Protein AF-A0A3N0XZR7-F1 (afdb_monomer)

Radius of gyration: 31.69 Å; Cα contacts (8 Å, |Δi|>4): 88; chains: 1; bounding box: 82×56×79 Å

Organism: Anabarilius grahami (NCBI:txid495550)

Solvent-accessible surface area (backbone atoms only — not comparable to full-atom values): 14636 Å² total; per-residue (Å²): 92,78,46,77,66,51,100,91,40,83,49,71,69,60,53,35,61,74,16,65,71,75,77,42,81,66,43,76,58,75,94,58,97,69,84,86,78,72,80,79,61,93,82,43,74,84,51,70,84,43,71,66,44,62,41,91,87,80,62,53,74,32,36,54,78,57,41,67,55,44,63,78,64,60,82,79,68,77,79,84,82,77,89,83,86,83,89,82,92,81,84,84,83,83,89,86,82,88,82,89,78,88,80,84,88,81,78,92,74,94,69,93,68,82,72,79,72,58,61,45,60,40,92,88,78,66,49,73,32,44,58,90,49,40,66,62,46,59,76,72,57,82,73,83,76,86,84,76,95,66,87,91,74,89,76,86,86,79,90,72,68,82,90,64,85,72,84,48,74,64,50,50,54,50,51,51,59,73,69,49,74,82,74,89,70,78,83,79,83,80,76,51,74,66,57,53,52,54,51,50,52,59,56,52,64,75,77,111

pLDDT: mean 70.41, std 20.1, range [31.47, 92.62]

Foldseek 3Di:
DEDEADPVGDDPVSVCVVCVNVVRDYHYDDPDPDDDPPDDDQPDPVFPPADWDADPQPRDITHPVVSVVCNVVRPPDDDPDDDDDDDDDDDDDDDDDDDDDDDDDDDDDDDPDPPPQPWDADPQPRDTDRPVCNVVCVVVPPPDPPDDPDDDDDDDDDPPPPPDPCPDPVSVVVVVVVVDDPPDDDPPPDDDPVNVVVVVVVVVVVVD

Mean predicted aligned error: 23.21 Å

Structure (mmCIF, N/CA/C/O backbone):
data_AF-A0A3N0XZR7-F1
#
_entry.id   AF-A0A3N0XZR7-F1
#
loop_
_atom_site.group_PDB
_atom_site.id
_atom_site.type_symbol
_atom_site.label_atom_id
_atom_site.label_alt_id
_atom_site.label_comp_id
_atom_site.label_asym_id
_atom_site.label_entity_id
_atom_site.label_seq_id
_atom_site.pdbx_PDB_ins_code
_atom_site.Cartn_x
_atom_site.Cartn_y
_atom_site.Cartn_z
_atom_site.occupancy
_atom_site.B_iso_or_equiv
_atom_site.auth_seq_id
_atom_site.auth_comp_id
_atom_site.auth_asym_id
_atom_site.auth_atom_id
_atom_site.pdbx_PDB_model_num
ATOM 1 N N . MET A 1 1 ? 10.865 -5.552 -25.224 1.00 83.06 1 MET A N 1
ATOM 2 C CA . MET A 1 1 ? 9.669 -6.392 -25.472 1.00 83.06 1 MET A CA 1
ATOM 3 C C . MET A 1 1 ? 8.629 -6.054 -24.417 1.00 83.06 1 MET A C 1
ATOM 5 O O . MET A 1 1 ? 9.003 -6.012 -23.252 1.00 83.06 1 MET A O 1
ATOM 9 N N . ILE A 1 2 ? 7.390 -5.757 -24.811 1.00 88.19 2 ILE A N 1
ATOM 10 C CA . ILE A 1 2 ? 6.279 -5.512 -23.876 1.00 88.19 2 ILE A CA 1
ATOM 11 C C . ILE A 1 2 ? 5.551 -6.841 -23.659 1.00 88.19 2 ILE A C 1
ATOM 13 O O . ILE A 1 2 ? 5.283 -7.538 -24.636 1.00 88.19 2 ILE A O 1
ATOM 17 N N . VAL A 1 3 ? 5.270 -7.201 -22.407 1.00 90.19 3 VAL A N 1
ATOM 18 C CA . VAL A 1 3 ? 4.588 -8.457 -22.054 1.00 90.19 3 VAL A CA 1
ATOM 19 C C . VAL A 1 3 ? 3.227 -8.114 -21.441 1.00 90.19 3 VAL A C 1
ATOM 21 O O . VAL A 1 3 ? 3.217 -7.524 -20.360 1.00 90.19 3 VAL A O 1
ATOM 24 N N . PRO A 1 4 ? 2.089 -8.429 -22.089 1.00 86.38 4 PRO A N 1
ATOM 25 C CA . PRO A 1 4 ? 0.758 -8.226 -21.513 1.00 86.38 4 PRO A CA 1
ATOM 26 C C . PRO A 1 4 ? 0.437 -9.288 -20.443 1.00 86.38 4 PRO A C 1
ATOM 28 O O . PRO A 1 4 ? 1.059 -10.358 -20.451 1.00 86.38 4 PRO A O 1
ATOM 31 N N . PRO A 1 5 ? -0.497 -9.012 -19.517 1.00 88.19 5 PRO A N 1
ATOM 32 C CA . PRO A 1 5 ? -0.946 -10.008 -18.549 1.00 88.19 5 PRO A CA 1
ATOM 33 C C . PRO A 1 5 ? -1.783 -11.110 -19.214 1.00 88.19 5 PRO A C 1
ATOM 35 O O . PRO A 1 5 ? -2.433 -10.882 -20.235 1.00 88.19 5 PRO A O 1
ATOM 38 N N . GLU A 1 6 ? -1.765 -12.308 -18.628 1.00 87.19 6 GLU A N 1
ATOM 39 C CA . GLU A 1 6 ? -2.681 -13.402 -18.979 1.00 87.19 6 GLU A CA 1
ATOM 40 C C . GLU A 1 6 ? -4.014 -13.240 -18.221 1.00 87.19 6 GLU A C 1
ATOM 42 O O . GLU A 1 6 ? -4.178 -12.294 -17.449 1.00 87.19 6 GLU A O 1
ATOM 47 N N . ALA A 1 7 ? -4.974 -14.152 -18.420 1.00 84.44 7 ALA A N 1
ATOM 48 C CA . ALA A 1 7 ? -6.297 -14.079 -17.782 1.00 84.44 7 ALA A CA 1
ATOM 49 C C . ALA A 1 7 ? -6.233 -13.977 -16.242 1.00 84.44 7 ALA A C 1
ATOM 51 O O . ALA A 1 7 ? -7.032 -13.264 -15.644 1.00 84.44 7 ALA A O 1
ATOM 52 N N . ASP A 1 8 ? -5.237 -14.622 -15.628 1.00 84.56 8 ASP A N 1
ATOM 53 C CA . ASP A 1 8 ? -4.983 -14.594 -14.181 1.00 84.56 8 ASP A CA 1
ATOM 54 C C . ASP A 1 8 ? -3.850 -13.615 -13.790 1.00 84.56 8 ASP A C 1
ATOM 56 O O . ASP A 1 8 ? -3.285 -13.691 -12.698 1.00 84.56 8 ASP A O 1
ATOM 60 N N . GLY A 1 9 ? -3.462 -12.707 -14.692 1.00 87.81 9 GLY A N 1
ATOM 61 C CA . GLY A 1 9 ? -2.359 -11.765 -14.498 1.00 87.81 9 GLY A CA 1
ATOM 62 C C . GLY A 1 9 ? -0.998 -12.307 -14.948 1.00 87.81 9 GLY A C 1
ATOM 63 O O . GLY A 1 9 ? -0.881 -13.035 -15.933 1.00 87.81 9 GLY A O 1
ATOM 64 N N . TYR A 1 10 ? 0.078 -11.907 -14.263 1.00 90.44 10 TYR A N 1
ATOM 65 C CA . TYR A 1 10 ? 1.439 -12.341 -14.596 1.00 90.44 10 TYR A CA 1
ATOM 66 C C . TYR A 1 10 ? 1.865 -13.566 -13.791 1.00 90.44 10 TYR A C 1
ATOM 68 O O . TYR A 1 10 ? 2.109 -13.479 -12.588 1.00 90.44 10 TYR A O 1
ATOM 76 N N . ASN A 1 11 ? 2.071 -14.691 -14.472 1.00 90.62 11 ASN A N 1
ATOM 77 C CA . ASN A 1 11 ? 2.683 -15.873 -13.876 1.00 90.62 11 ASN A CA 1
ATOM 78 C C . ASN A 1 11 ? 4.212 -15.868 -14.072 1.00 90.62 11 ASN A C 1
ATOM 80 O O . ASN A 1 11 ? 4.733 -15.529 -15.136 1.00 90.62 11 ASN A O 1
ATOM 84 N N . GLY A 1 12 ? 4.956 -16.311 -13.056 1.00 89.62 12 GLY A N 1
ATOM 85 C CA . GLY A 1 12 ? 6.406 -16.480 -13.125 1.00 89.62 12 GLY A CA 1
ATOM 86 C C . GLY A 1 12 ? 6.874 -17.406 -14.253 1.00 89.62 12 GLY A C 1
ATOM 87 O O . GLY A 1 12 ? 7.952 -17.177 -14.795 1.00 89.62 12 GLY A O 1
ATOM 88 N N . GLN A 1 13 ? 6.094 -18.420 -14.645 1.00 89.69 13 GLN A N 1
ATOM 89 C CA . GLN A 1 13 ? 6.444 -19.279 -15.785 1.00 89.69 13 GLN A CA 1
ATOM 90 C C . GLN A 1 13 ? 6.395 -18.507 -17.111 1.00 89.69 13 GLN A C 1
ATOM 92 O O . GLN A 1 13 ? 7.357 -18.564 -17.876 1.00 89.69 13 GLN A O 1
ATOM 97 N N . HIS A 1 14 ? 5.335 -17.725 -17.323 1.00 89.50 14 HIS A N 1
ATOM 98 C CA . HIS A 1 14 ? 5.158 -16.871 -18.496 1.00 89.50 14 HIS A CA 1
ATOM 99 C C . HIS A 1 14 ? 6.216 -15.757 -18.566 1.00 89.50 14 HIS A C 1
ATOM 101 O O . HIS A 1 14 ? 6.845 -15.537 -19.602 1.00 89.50 14 HIS A O 1
ATOM 107 N N . LEU A 1 15 ? 6.520 -15.112 -17.437 1.00 91.06 15 LEU A N 1
ATOM 108 C CA . LEU A 1 15 ? 7.585 -14.108 -17.362 1.00 91.06 15 LEU A CA 1
ATOM 109 C C . LEU A 1 15 ? 8.974 -14.706 -17.641 1.00 91.06 15 LEU A C 1
ATOM 111 O O . LEU A 1 15 ? 9.793 -14.095 -18.330 1.00 91.06 15 LEU A O 1
ATOM 115 N N . LYS A 1 16 ? 9.248 -15.919 -17.143 1.00 90.00 16 LYS A N 1
ATOM 116 C CA . LYS A 1 16 ? 10.516 -16.622 -17.392 1.00 90.00 16 LYS A CA 1
ATOM 117 C C . LYS A 1 16 ? 10.688 -16.996 -18.860 1.00 90.00 16 LYS A C 1
ATOM 119 O O . LYS A 1 16 ? 11.796 -16.825 -19.375 1.00 90.00 16 LYS A O 1
ATOM 124 N N . SER A 1 17 ? 9.635 -17.479 -19.524 1.00 88.88 17 SER A N 1
ATOM 125 C CA . SER A 1 17 ? 9.683 -17.768 -20.962 1.00 88.88 17 SER A CA 1
ATOM 126 C C . SER A 1 17 ? 9.902 -16.498 -21.778 1.00 88.88 17 SER A C 1
ATOM 128 O O . SER A 1 17 ? 10.790 -16.473 -22.627 1.00 88.88 17 SER A O 1
ATOM 130 N N . SER A 1 18 ? 9.181 -15.420 -21.465 1.00 88.06 18 SER A N 1
ATOM 131 C CA . SER A 1 18 ? 9.248 -14.157 -22.213 1.00 88.06 18 SER A CA 1
ATOM 132 C C . SER A 1 18 ? 10.572 -13.405 -22.015 1.00 88.06 18 SER A C 1
ATOM 134 O O . SER A 1 18 ? 11.054 -12.745 -22.930 1.00 88.06 18 SER A O 1
ATOM 136 N N . SER A 1 19 ? 11.222 -13.554 -20.856 1.00 90.81 19 SER A N 1
ATOM 137 C CA . SER A 1 19 ? 12.551 -12.977 -20.585 1.00 90.81 19 SER A CA 1
ATOM 138 C C . SER A 1 19 ? 13.721 -13.870 -21.043 1.00 90.81 19 SER A C 1
ATOM 140 O O . SER A 1 19 ? 14.890 -13.504 -20.890 1.00 90.81 19 SER A O 1
ATOM 142 N N . GLY A 1 20 ? 13.457 -15.074 -21.567 1.00 88.81 20 GLY A N 1
ATOM 143 C CA . GLY A 1 20 ? 14.513 -16.038 -21.902 1.00 88.81 20 GLY A CA 1
ATOM 144 C C . GLY A 1 20 ? 15.360 -16.440 -20.686 1.00 88.81 20 GLY A C 1
ATOM 145 O O . GLY A 1 20 ? 16.573 -16.621 -20.800 1.00 88.81 20 GLY A O 1
ATOM 146 N N . GLY A 1 21 ? 14.742 -16.518 -19.503 1.00 85.94 21 GLY A N 1
ATOM 147 C CA . GLY A 1 21 ? 15.430 -16.793 -18.239 1.00 85.94 21 GLY A CA 1
ATOM 148 C C . GLY A 1 21 ? 16.243 -15.618 -17.684 1.00 85.94 21 GLY A C 1
ATOM 149 O O . GLY A 1 21 ? 17.291 -15.848 -17.087 1.00 85.94 21 GLY A O 1
ATOM 150 N N . GLY A 1 22 ? 15.797 -14.374 -17.892 1.00 84.94 22 GLY A N 1
ATOM 151 C CA . GLY A 1 22 ? 16.462 -13.167 -17.378 1.00 84.94 22 GLY A CA 1
ATOM 152 C C . GLY A 1 22 ? 17.486 -12.550 -18.333 1.00 84.94 22 GLY A C 1
ATOM 153 O O . GLY A 1 22 ? 18.146 -11.579 -17.980 1.00 84.94 22 GLY A O 1
ATOM 154 N N . LYS A 1 23 ? 17.638 -13.107 -19.539 1.00 90.69 23 LYS A N 1
ATOM 155 C CA . LYS A 1 23 ? 18.601 -12.639 -20.550 1.00 90.69 23 LYS A CA 1
ATOM 156 C C . LYS A 1 23 ? 18.071 -11.451 -21.354 1.00 90.69 23 LYS A C 1
ATOM 158 O O . LYS A 1 23 ? 18.851 -10.744 -21.983 1.00 90.69 23 LYS A O 1
ATOM 163 N N . ILE A 1 24 ? 16.752 -11.270 -21.376 1.00 90.19 24 ILE A N 1
ATOM 164 C CA . ILE A 1 24 ? 16.068 -10.255 -22.173 1.00 90.19 24 ILE A CA 1
ATOM 165 C C . ILE A 1 24 ? 15.375 -9.274 -21.235 1.00 90.19 24 ILE A C 1
ATOM 167 O O . ILE A 1 24 ? 14.525 -9.662 -20.425 1.00 90.19 24 ILE A O 1
ATOM 171 N N . THR A 1 25 ? 15.707 -7.992 -21.394 1.00 90.44 25 THR A N 1
ATOM 172 C CA . THR A 1 25 ? 14.993 -6.888 -20.752 1.00 90.44 25 THR A CA 1
ATOM 173 C C . THR A 1 25 ? 13.587 -6.775 -21.339 1.00 90.44 25 THR A C 1
ATOM 175 O O . THR A 1 25 ? 13.397 -6.576 -22.545 1.00 90.44 25 THR A O 1
ATOM 178 N N . MET A 1 26 ? 12.590 -6.894 -20.468 1.00 89.81 26 MET A N 1
ATOM 179 C CA . MET A 1 26 ? 11.176 -6.786 -20.808 1.00 89.81 26 MET A CA 1
ATOM 180 C C . MET A 1 26 ? 10.512 -5.664 -20.014 1.00 89.81 26 MET A C 1
ATOM 182 O O . MET A 1 26 ? 10.960 -5.315 -18.925 1.00 89.81 26 MET A O 1
ATOM 186 N N . PHE A 1 27 ? 9.437 -5.122 -20.574 1.00 90.31 27 PHE A N 1
ATOM 187 C CA . PHE A 1 27 ? 8.587 -4.122 -19.944 1.00 90.31 27 PHE A CA 1
ATOM 188 C C . PHE A 1 27 ? 7.243 -4.778 -19.635 1.00 90.31 27 PHE A C 1
ATOM 190 O O . PHE A 1 27 ? 6.616 -5.366 -20.520 1.00 90.31 27 PHE A O 1
ATOM 197 N N . ILE A 1 28 ? 6.845 -4.726 -18.369 1.00 90.25 28 ILE A N 1
ATOM 198 C CA . ILE A 1 28 ? 5.599 -5.308 -17.871 1.00 90.25 28 ILE A CA 1
ATOM 199 C C . ILE A 1 28 ? 4.528 -4.218 -17.935 1.00 90.25 28 ILE A C 1
ATOM 201 O O . ILE A 1 28 ? 4.765 -3.098 -17.483 1.00 90.25 28 ILE A O 1
ATOM 205 N N . VAL A 1 29 ? 3.380 -4.533 -18.531 1.00 88.69 29 VAL A N 1
ATOM 206 C CA . VAL A 1 29 ? 2.226 -3.627 -18.573 1.00 88.69 29 VAL A CA 1
ATOM 207 C C . VAL A 1 29 ? 1.592 -3.582 -17.175 1.00 88.69 29 VAL A C 1
ATOM 209 O O . VAL A 1 29 ? 1.508 -4.620 -16.520 1.00 88.69 29 VAL A O 1
ATOM 212 N N . PRO A 1 30 ? 1.158 -2.413 -16.678 1.00 82.56 30 PRO A N 1
ATOM 213 C CA . PRO A 1 30 ? 0.409 -2.342 -15.429 1.00 82.56 30 PRO A CA 1
ATOM 214 C C . PRO A 1 30 ? -0.808 -3.275 -15.456 1.00 82.56 30 PRO A C 1
ATOM 216 O O . PRO A 1 30 ? -1.521 -3.342 -16.454 1.00 82.56 30 PRO A O 1
ATOM 219 N N . LEU A 1 31 ? -1.037 -4.008 -14.362 1.00 83.12 31 LEU A N 1
ATOM 220 C CA . LEU A 1 31 ? -2.181 -4.922 -14.248 1.00 83.12 31 LEU A CA 1
ATOM 221 C C . LEU A 1 31 ? -3.522 -4.181 -14.198 1.00 83.12 31 LEU A C 1
ATOM 223 O O . LEU A 1 31 ? -4.547 -4.747 -14.563 1.00 83.12 31 LEU A O 1
ATOM 227 N N . GLN A 1 32 ? -3.510 -2.937 -13.724 1.00 79.81 32 GLN A N 1
ATOM 228 C CA . GLN A 1 32 ? -4.682 -2.085 -13.565 1.00 79.81 32 GLN A CA 1
ATOM 229 C C . GLN A 1 32 ? -4.290 -0.648 -13.938 1.00 79.81 32 GLN A C 1
ATOM 231 O O . GLN A 1 32 ? -3.170 -0.226 -13.640 1.00 79.81 32 GLN A O 1
ATOM 236 N N . GLU A 1 33 ? -5.187 0.085 -14.607 1.00 77.69 33 GLU A N 1
ATOM 237 C CA . GLU A 1 33 ? -5.007 1.522 -14.890 1.00 77.69 33 GLU A CA 1
ATOM 238 C C . GLU A 1 33 ? -5.196 2.370 -13.627 1.00 77.69 33 GLU A C 1
ATOM 240 O O . GLU A 1 33 ? -4.491 3.359 -13.434 1.00 77.69 33 GLU A O 1
ATOM 245 N N . GLU A 1 34 ? -6.102 1.942 -12.746 1.00 80.69 34 GLU A N 1
ATOM 246 C CA . GLU A 1 34 ? -6.402 2.588 -11.475 1.00 80.69 34 GLU A CA 1
ATOM 247 C C . GLU A 1 34 ? -6.254 1.575 -10.336 1.00 80.69 34 GLU A C 1
ATOM 249 O O . GLU A 1 34 ? -6.752 0.449 -10.410 1.00 80.69 34 GLU A O 1
ATOM 254 N N . LEU A 1 35 ? -5.514 1.965 -9.297 1.00 80.81 35 LEU A N 1
ATOM 255 C CA . LEU A 1 35 ? -5.333 1.167 -8.092 1.00 80.81 35 LEU A CA 1
ATOM 256 C C . LEU A 1 35 ? -6.418 1.560 -7.093 1.00 80.81 35 LEU A C 1
ATOM 258 O O . LEU A 1 35 ? -6.372 2.659 -6.542 1.00 80.81 35 LEU A O 1
ATOM 262 N N . ASP A 1 36 ? -7.360 0.657 -6.840 1.00 80.12 36 ASP A N 1
ATOM 263 C CA . ASP A 1 36 ? -8.333 0.857 -5.772 1.00 80.12 36 ASP A CA 1
ATOM 264 C C . ASP A 1 36 ? -7.637 0.725 -4.410 1.00 80.12 36 ASP A C 1
ATOM 266 O O . ASP A 1 36 ? -7.132 -0.337 -4.036 1.00 80.12 36 ASP A O 1
ATOM 270 N N . THR A 1 37 ? -7.570 1.838 -3.682 1.00 82.06 37 THR A N 1
ATOM 271 C CA . THR A 1 37 ? -7.013 1.906 -2.328 1.00 82.06 37 THR A CA 1
ATOM 272 C C . THR A 1 37 ? -8.097 1.944 -1.255 1.00 82.06 37 THR A C 1
ATOM 274 O O . THR A 1 37 ? -7.791 2.242 -0.096 1.00 82.06 37 THR A O 1
ATOM 277 N N . MET A 1 38 ? -9.366 1.705 -1.605 1.00 84.94 38 MET A N 1
ATOM 278 C CA . MET A 1 38 ? -10.420 1.593 -0.607 1.00 84.94 38 MET A CA 1
ATOM 279 C C . MET A 1 38 ? -10.117 0.412 0.327 1.00 84.94 38 MET A C 1
ATOM 281 O O . MET A 1 38 ? -9.709 -0.663 -0.119 1.00 84.94 38 MET A O 1
ATOM 285 N N . PRO A 1 39 ? -10.269 0.598 1.649 1.00 81.38 39 PRO A N 1
ATOM 286 C CA . PRO A 1 39 ? -10.031 -0.480 2.592 1.00 81.38 39 PRO A CA 1
ATOM 287 C C . PRO A 1 39 ? -11.035 -1.608 2.347 1.00 81.38 39 PRO A C 1
ATOM 289 O O . PRO A 1 39 ? -12.228 -1.357 2.176 1.00 81.38 39 PRO A O 1
ATOM 292 N N . LEU A 1 40 ? -10.550 -2.851 2.378 1.00 82.69 40 LEU A N 1
ATOM 293 C CA . LEU A 1 40 ? -11.415 -4.024 2.290 1.00 82.69 40 LEU A CA 1
ATOM 294 C C . LEU A 1 40 ? -12.464 -4.004 3.416 1.00 82.69 40 LEU A C 1
ATOM 296 O O . LEU A 1 40 ? -12.144 -3.610 4.548 1.00 82.69 40 LEU A O 1
ATOM 300 N N . PRO A 1 41 ? -13.706 -4.438 3.136 1.00 82.69 41 PRO A N 1
ATOM 301 C CA . PRO A 1 41 ? -14.752 -4.491 4.144 1.00 82.69 41 PRO A CA 1
ATOM 302 C C . PRO A 1 41 ? -14.396 -5.525 5.218 1.00 82.69 41 PRO A C 1
ATOM 304 O O . PRO A 1 41 ? -13.671 -6.486 4.977 1.00 82.69 41 PRO A O 1
ATOM 307 N N . SER A 1 42 ? -14.870 -5.327 6.444 1.00 76.12 42 SER A N 1
ATOM 308 C CA . SER A 1 42 ? -14.416 -6.105 7.605 1.00 76.12 42 SER A CA 1
ATOM 309 C C . SER A 1 42 ? -14.787 -7.597 7.575 1.00 76.12 42 SER A C 1
ATOM 311 O O . SER A 1 42 ? -14.228 -8.382 8.345 1.00 76.12 42 SER A O 1
ATOM 313 N N . ASP A 1 43 ? -15.700 -7.985 6.690 1.00 79.88 43 ASP A N 1
ATOM 314 C CA . ASP A 1 43 ? -16.176 -9.340 6.418 1.00 79.88 43 ASP A CA 1
ATOM 315 C C . ASP A 1 43 ? -15.508 -10.004 5.197 1.00 79.88 43 ASP A C 1
ATOM 317 O O . ASP A 1 43 ? -15.854 -11.137 4.860 1.00 79.88 43 ASP A O 1
ATOM 321 N N . ALA A 1 44 ? -14.528 -9.344 4.568 1.00 86.25 44 ALA A N 1
ATOM 322 C CA . ALA A 1 44 ? -13.846 -9.844 3.376 1.00 86.25 44 ALA A CA 1
ATOM 323 C C . ALA A 1 44 ? -13.162 -11.216 3.593 1.00 86.25 44 ALA A C 1
ATOM 325 O O . ALA A 1 44 ? -12.648 -11.530 4.675 1.00 86.25 44 ALA A O 1
ATOM 326 N N . GLU A 1 45 ? -13.136 -12.060 2.555 1.00 86.31 45 GLU A N 1
ATOM 327 C CA . GLU A 1 45 ? -12.623 -13.438 2.632 1.00 86.31 45 GLU A CA 1
ATOM 328 C C . GLU A 1 45 ? -11.112 -13.480 2.923 1.00 86.31 45 GLU A C 1
ATOM 330 O O . GLU A 1 45 ? -10.618 -14.359 3.638 1.00 86.31 45 GLU A O 1
ATOM 335 N N . GLU A 1 46 ? -10.380 -12.472 2.455 1.00 85.38 46 GLU A N 1
ATOM 336 C CA . GLU A 1 46 ? -8.950 -12.257 2.680 1.00 85.38 46 GLU A CA 1
ATOM 337 C C . GLU A 1 46 ? -8.608 -12.215 4.177 1.00 85.38 46 GLU A C 1
ATOM 339 O O . GLU A 1 46 ? -7.517 -12.619 4.592 1.00 85.38 46 GLU A O 1
ATOM 344 N N . PHE A 1 47 ? -9.565 -11.800 5.011 1.00 85.69 47 PHE A N 1
ATOM 345 C CA . PHE A 1 47 ? -9.432 -11.726 6.461 1.00 85.69 47 PHE A CA 1
ATOM 346 C C . PHE A 1 47 ? -9.686 -13.054 7.186 1.00 85.69 47 PHE A C 1
ATOM 348 O O . PHE A 1 47 ? -9.392 -13.162 8.379 1.00 85.69 47 PHE A O 1
ATOM 355 N N . GLN A 1 48 ? -10.182 -14.101 6.516 1.00 84.19 48 GLN A N 1
ATOM 356 C CA . GLN A 1 48 ? -10.445 -15.397 7.159 1.00 84.19 48 GLN A CA 1
ATOM 357 C C . GLN A 1 48 ? -9.168 -16.096 7.627 1.00 84.19 48 GLN A C 1
ATOM 359 O O . GLN A 1 48 ? -9.169 -16.735 8.678 1.00 84.19 48 GLN A O 1
ATOM 364 N N . LYS A 1 49 ? -8.081 -15.956 6.861 1.00 83.94 49 LYS A N 1
ATOM 365 C CA . LYS A 1 49 ? -6.773 -16.559 7.167 1.00 83.94 49 LYS A CA 1
ATOM 366 C C . LYS A 1 49 ? -5.935 -15.709 8.125 1.00 83.94 49 LYS A C 1
ATOM 368 O O . LYS A 1 49 ? -4.870 -16.151 8.552 1.00 83.94 49 LYS A O 1
ATOM 373 N N . MET A 1 50 ? -6.389 -14.498 8.451 1.00 85.69 50 MET A N 1
ATOM 374 C CA . MET A 1 50 ? -5.688 -13.619 9.380 1.00 85.69 50 MET A CA 1
ATOM 375 C C . MET A 1 50 ? -5.989 -13.994 10.839 1.00 85.69 50 MET A C 1
ATOM 377 O O . MET A 1 50 ? -7.118 -14.377 11.150 1.00 85.69 50 MET A O 1
ATOM 381 N N . PRO A 1 51 ? -5.020 -13.847 11.764 1.00 85.31 51 PRO A N 1
ATOM 382 C CA . PRO A 1 51 ? -5.270 -13.995 13.194 1.00 85.31 51 PRO A CA 1
ATOM 383 C C . PRO A 1 51 ? -6.372 -13.039 13.664 1.00 85.31 51 PRO A C 1
ATOM 385 O O . PRO A 1 51 ? -6.269 -11.818 13.497 1.00 85.31 51 PRO A O 1
ATOM 388 N N . LYS A 1 52 ? -7.428 -13.602 14.258 1.00 89.25 52 LYS A N 1
ATOM 389 C CA . LYS A 1 52 ? -8.581 -12.847 14.756 1.00 89.25 52 LYS A CA 1
ATOM 390 C C . LYS A 1 52 ? -8.490 -12.645 16.263 1.00 89.25 52 LYS A C 1
ATOM 392 O O . LYS A 1 52 ? -8.060 -13.536 16.991 1.00 89.25 52 LYS A O 1
ATOM 397 N N . ALA A 1 53 ? -8.942 -11.487 16.719 1.00 90.38 53 ALA A N 1
ATOM 398 C CA . ALA A 1 53 ? -9.107 -11.155 18.127 1.00 90.38 53 ALA A CA 1
ATOM 399 C C . ALA A 1 53 ? -10.493 -10.537 18.346 1.00 90.38 53 ALA A C 1
ATOM 401 O O . ALA A 1 53 ? -11.108 -10.010 17.418 1.00 90.38 53 ALA A O 1
ATOM 402 N N . THR A 1 54 ? -11.008 -10.632 19.567 1.00 92.50 54 THR A N 1
ATOM 403 C CA . THR A 1 54 ? -12.333 -10.115 19.927 1.00 92.50 54 THR A CA 1
ATOM 404 C C . THR A 1 54 ? -12.227 -8.739 20.565 1.00 92.50 54 THR A C 1
ATOM 406 O O . THR A 1 54 ? -11.391 -8.519 21.444 1.00 92.50 54 THR A O 1
ATOM 409 N N . CYS A 1 55 ? -13.107 -7.821 20.174 1.00 92.62 55 CYS A N 1
ATOM 410 C CA . CYS A 1 55 ? -13.255 -6.548 20.869 1.00 92.62 55 CYS A CA 1
ATOM 411 C C . CYS A 1 55 ? -13.821 -6.767 22.274 1.00 92.62 55 CYS A C 1
ATOM 413 O O . CYS A 1 55 ? -14.839 -7.432 22.431 1.00 92.62 55 CYS A O 1
ATOM 415 N N . GLN A 1 56 ? -13.204 -6.172 23.294 1.00 90.31 56 GLN A N 1
ATOM 416 C CA . GLN A 1 56 ? -13.674 -6.305 24.679 1.00 90.31 56 GLN A CA 1
ATOM 417 C C . GLN A 1 56 ? -14.977 -5.535 24.950 1.00 90.31 56 GLN A C 1
ATOM 419 O O . GLN A 1 56 ? -15.652 -5.814 25.933 1.00 90.31 56 GLN A O 1
ATOM 424 N N . ASN A 1 57 ? -15.344 -4.586 24.081 1.00 89.56 57 ASN A N 1
ATOM 425 C CA . ASN A 1 57 ? -16.533 -3.755 24.261 1.00 89.56 57 ASN A CA 1
ATOM 426 C C . ASN A 1 57 ? -17.778 -4.322 23.552 1.00 89.56 57 ASN A C 1
ATOM 428 O O . ASN A 1 57 ? -18.857 -4.328 24.130 1.00 89.56 57 ASN A O 1
ATOM 432 N N . CYS A 1 58 ? -17.646 -4.832 22.319 1.00 90.69 58 CYS A N 1
ATOM 433 C CA . CYS A 1 58 ? -18.779 -5.378 21.550 1.00 90.69 58 CYS A CA 1
ATOM 434 C C . CYS A 1 58 ? -18.687 -6.881 21.248 1.00 90.69 58 CYS A C 1
ATOM 436 O O . CYS A 1 58 ? -19.570 -7.426 20.592 1.00 90.69 58 CYS A O 1
ATOM 438 N N . SER A 1 59 ? -17.623 -7.565 21.680 1.00 88.75 59 SER A N 1
ATOM 439 C CA . SER A 1 59 ? -17.356 -8.995 21.439 1.00 88.75 59 SER A CA 1
ATOM 440 C C . SER A 1 59 ? -17.209 -9.440 19.972 1.00 88.75 59 SER A C 1
ATOM 442 O O . SER A 1 59 ? -16.983 -10.623 19.717 1.00 88.75 59 SER A O 1
ATOM 444 N N . LEU A 1 60 ? -17.237 -8.517 19.001 1.00 88.44 60 LEU A N 1
ATOM 445 C CA . LEU A 1 60 ? -17.012 -8.845 17.590 1.00 88.44 60 LEU A CA 1
ATOM 446 C C . LEU A 1 60 ? -15.579 -9.345 17.354 1.00 88.44 60 LEU A C 1
ATOM 448 O O . LEU A 1 60 ? -14.608 -8.738 17.815 1.00 88.44 60 LEU A O 1
ATOM 452 N N . SER A 1 61 ? -15.462 -10.456 16.620 1.00 88.56 61 SER A N 1
ATOM 453 C CA . SER A 1 61 ? -14.190 -11.054 16.208 1.00 88.56 61 SER A CA 1
ATOM 454 C C . SER A 1 61 ? -13.741 -10.473 14.870 1.00 88.56 61 SER A C 1
ATOM 456 O O . SER A 1 61 ? -14.445 -10.609 13.871 1.00 88.56 61 SER A O 1
ATOM 458 N N . MET A 1 62 ? -12.572 -9.833 14.844 1.00 88.38 62 MET A N 1
ATOM 459 C CA . MET A 1 62 ? -12.024 -9.173 13.655 1.00 88.38 62 MET A CA 1
ATOM 460 C C . MET A 1 62 ? -10.500 -9.373 13.580 1.00 88.38 62 MET A C 1
ATOM 462 O O . MET A 1 62 ? -9.871 -9.659 14.605 1.00 88.38 62 MET A O 1
ATOM 466 N N . PRO A 1 63 ? -9.867 -9.227 12.402 1.00 91.00 63 PRO A N 1
ATOM 467 C CA . PRO A 1 63 ? -8.409 -9.196 12.300 1.00 91.00 63 PRO A CA 1
ATOM 468 C C . PRO A 1 63 ? -7.812 -8.117 13.201 1.00 91.00 63 PRO A C 1
ATOM 470 O O . PRO A 1 63 ? -8.358 -7.017 13.297 1.00 91.00 63 PRO A O 1
ATOM 473 N N . LEU A 1 64 ? -6.664 -8.403 13.822 1.00 87.62 64 LEU A N 1
ATOM 474 C CA . LEU A 1 64 ? -6.036 -7.502 14.800 1.00 87.62 64 LEU A CA 1
ATOM 475 C C . LEU A 1 64 ? -5.831 -6.068 14.265 1.00 87.62 64 LEU A C 1
ATOM 477 O O . LEU A 1 64 ? -6.030 -5.098 14.993 1.00 87.62 64 LEU A O 1
ATOM 481 N N . GLN A 1 65 ? -5.488 -5.936 12.980 1.00 84.75 65 GLN A N 1
ATOM 482 C CA . GLN A 1 65 ? -5.291 -4.644 12.311 1.00 84.75 65 GLN A CA 1
ATOM 483 C C . GLN A 1 65 ? -6.583 -3.814 12.245 1.00 84.75 65 GLN A C 1
ATOM 485 O O . GLN A 1 65 ? -6.562 -2.611 12.492 1.00 84.75 65 GLN A O 1
ATOM 490 N N . ILE A 1 66 ? -7.716 -4.464 11.974 1.00 87.19 66 ILE A N 1
ATOM 491 C CA . ILE A 1 66 ? -9.037 -3.826 11.937 1.00 87.19 66 ILE A CA 1
ATOM 492 C C . ILE A 1 66 ? -9.525 -3.535 13.358 1.00 87.19 66 ILE A C 1
ATOM 494 O O . ILE A 1 66 ? -10.085 -2.469 13.616 1.00 87.19 66 ILE A O 1
ATOM 498 N N . LEU A 1 67 ? -9.244 -4.440 14.304 1.00 88.88 67 LEU A N 1
ATOM 499 C CA . LEU A 1 67 ? -9.620 -4.283 15.705 1.00 88.88 67 LEU A CA 1
ATOM 500 C C . LEU A 1 67 ? -9.037 -2.999 16.316 1.00 88.88 67 LEU A C 1
ATOM 502 O O . LEU A 1 67 ? -9.749 -2.290 17.021 1.00 88.88 67 LEU A O 1
ATOM 506 N N . ALA A 1 68 ? -7.785 -2.654 16.001 1.00 85.75 68 ALA A N 1
ATOM 507 C CA . ALA A 1 68 ? -7.136 -1.430 16.484 1.00 85.75 68 ALA A CA 1
ATOM 508 C C . ALA A 1 68 ? -7.838 -0.136 16.031 1.00 85.75 68 ALA A C 1
ATOM 510 O O . ALA A 1 68 ? -7.801 0.871 16.740 1.00 85.75 68 ALA A O 1
ATOM 511 N N . MET A 1 69 ? -8.480 -0.147 14.860 1.00 85.81 69 MET A N 1
ATOM 512 C CA . MET A 1 69 ? -9.311 0.974 14.418 1.00 85.81 69 MET A CA 1
ATOM 513 C C . MET A 1 69 ? -10.696 0.914 15.049 1.00 85.81 69 MET A C 1
ATOM 515 O O . MET A 1 69 ? -11.195 1.925 15.532 1.00 85.81 69 MET A O 1
ATOM 519 N N . HIS A 1 70 ? -11.288 -0.279 15.089 1.00 89.81 70 HIS A N 1
ATOM 520 C CA . HIS A 1 70 ? -12.609 -0.508 15.650 1.00 89.81 70 HIS A CA 1
ATOM 521 C C . HIS A 1 70 ? -12.698 -0.065 17.113 1.00 89.81 70 HIS A C 1
ATOM 523 O O . HIS A 1 70 ? -13.639 0.631 17.460 1.00 89.81 70 HIS A O 1
ATOM 529 N N . VAL A 1 71 ? -11.721 -0.376 17.974 1.00 89.88 71 VAL A N 1
ATOM 530 C CA . VAL A 1 71 ? -11.760 0.032 19.397 1.00 89.88 71 VAL A CA 1
ATOM 531 C C . VAL A 1 71 ? -11.797 1.550 19.605 1.00 89.88 71 VAL A C 1
ATOM 533 O O . VAL A 1 71 ? -12.221 1.994 20.664 1.00 89.88 71 VAL A O 1
ATOM 536 N N . LYS A 1 72 ? -11.394 2.353 18.608 1.00 85.19 72 LYS A N 1
ATOM 537 C CA . LYS A 1 72 ? -11.476 3.823 18.670 1.00 85.19 72 LYS A CA 1
ATOM 538 C C . LYS A 1 72 ? -12.900 4.346 18.464 1.00 85.19 72 LYS A C 1
ATOM 540 O O . LYS A 1 72 ? -13.210 5.435 18.928 1.00 85.19 72 LYS A O 1
ATOM 545 N N . SER A 1 73 ? -13.742 3.592 17.758 1.00 83.31 73 SER A N 1
ATOM 546 C CA . SER A 1 73 ? -15.139 3.935 17.450 1.00 83.31 73 SER A CA 1
ATOM 547 C C . SER A 1 73 ? -16.153 2.966 18.072 1.00 83.31 73 SER A C 1
ATOM 549 O O . SER A 1 73 ? -17.364 3.163 17.974 1.00 83.31 73 SER A O 1
ATOM 551 N N . CYS A 1 74 ? -15.679 1.916 18.741 1.00 86.00 74 CYS A N 1
ATOM 552 C CA . CYS A 1 74 ? -16.500 0.943 19.438 1.00 86.00 74 CYS A CA 1
ATOM 553 C C . CYS A 1 74 ? -16.945 1.520 20.783 1.00 86.00 74 CYS A C 1
ATOM 555 O O . CYS A 1 74 ? -16.133 1.669 21.691 1.00 86.00 74 CYS A O 1
ATOM 557 N N . GLY A 1 75 ? -18.237 1.832 20.905 1.00 70.25 75 GLY A N 1
ATOM 558 C CA . GLY A 1 75 ? -18.821 2.380 22.134 1.00 70.25 75 GLY A CA 1
ATOM 559 C C . GLY A 1 75 ? -19.456 3.765 21.997 1.00 70.25 75 GLY A C 1
ATOM 560 O O . GLY A 1 75 ? -19.871 4.324 23.002 1.00 70.25 75 GLY A O 1
ATOM 561 N N . THR A 1 76 ? -19.577 4.319 20.786 1.00 58.56 76 THR A N 1
ATOM 562 C CA . THR A 1 76 ? -20.345 5.564 20.546 1.00 58.56 76 THR A CA 1
ATOM 563 C C . THR A 1 76 ? -21.774 5.313 20.049 1.00 58.56 76 THR A C 1
ATOM 565 O O . THR A 1 76 ? -22.497 6.255 19.745 1.00 58.56 76 THR A O 1
ATOM 568 N N . ILE A 1 77 ? -22.198 4.051 19.960 1.00 53.72 77 ILE A N 1
ATOM 569 C CA . ILE A 1 77 ? -23.562 3.686 19.575 1.00 53.72 77 ILE A CA 1
ATOM 570 C C . ILE A 1 77 ? -24.266 3.195 20.839 1.00 53.72 77 ILE A C 1
ATOM 572 O O . ILE A 1 77 ? -24.118 2.038 21.231 1.00 53.72 77 ILE A O 1
ATOM 576 N N . GLU A 1 78 ? -24.998 4.105 21.489 1.00 46.34 78 GLU A N 1
ATOM 577 C CA . GLU A 1 78 ? -26.149 3.735 22.316 1.00 46.34 78 GLU A CA 1
ATOM 578 C C . GLU A 1 78 ? -26.979 2.740 21.508 1.00 46.34 78 GLU A C 1
ATOM 580 O O . GLU A 1 78 ? -27.293 2.996 20.340 1.00 46.34 78 GLU A O 1
ATOM 585 N N . LEU A 1 79 ? -27.261 1.586 22.110 1.00 45.50 79 LEU A N 1
ATOM 586 C CA . LEU A 1 79 ? -28.021 0.515 21.491 1.00 45.50 79 LEU A CA 1
ATOM 587 C C . LEU A 1 79 ? -29.262 1.101 20.809 1.00 45.50 79 LEU A C 1
ATOM 589 O O . LEU A 1 79 ? -30.162 1.615 21.474 1.00 45.50 79 LEU A O 1
ATOM 593 N N . SER A 1 80 ? -29.314 1.000 19.480 1.00 37.28 80 SER A N 1
ATOM 594 C CA . SER A 1 80 ? -30.586 1.094 18.776 1.00 37.28 80 SER A CA 1
ATOM 595 C C . SER A 1 80 ? -31.390 -0.120 19.213 1.00 37.28 80 SER A C 1
ATOM 597 O O . SER A 1 80 ? -31.096 -1.259 18.862 1.00 37.28 80 SER A O 1
ATOM 599 N N . THR A 1 81 ? -32.306 0.163 20.124 1.00 42.62 81 THR A N 1
ATOM 600 C CA . THR A 1 81 ? -33.327 -0.732 20.629 1.00 42.62 81 THR A CA 1
ATOM 601 C C . THR A 1 81 ? -34.292 -1.020 19.490 1.00 42.62 81 THR A C 1
ATOM 603 O O . THR A 1 81 ? -34.885 -0.103 18.929 1.00 42.62 81 THR A O 1
ATOM 606 N N . GLU A 1 82 ? -34.463 -2.294 19.164 1.00 41.28 82 GLU A N 1
ATOM 607 C CA . GLU A 1 82 ? -35.729 -2.787 18.639 1.00 41.28 82 GLU A CA 1
ATOM 608 C C . GLU A 1 82 ? -36.145 -4.008 19.465 1.00 41.28 82 GLU A C 1
ATOM 610 O O . GLU A 1 82 ? -35.345 -4.890 19.782 1.00 41.28 82 GLU A O 1
ATOM 615 N N . ASP A 1 83 ? -37.379 -3.908 19.946 1.00 39.31 83 ASP A N 1
ATOM 616 C CA . ASP A 1 83 ? -38.056 -4.699 20.963 1.00 39.31 83 ASP A CA 1
ATOM 617 C C . ASP A 1 83 ? -38.114 -6.209 20.676 1.00 39.31 83 ASP A C 1
ATOM 619 O O . ASP A 1 83 ? -38.383 -6.606 19.549 1.00 39.31 83 ASP A O 1
ATOM 623 N N . ASP A 1 84 ? -37.996 -7.048 21.719 1.00 34.25 84 ASP A N 1
ATOM 624 C CA . ASP A 1 84 ? -39.131 -7.894 22.132 1.00 34.25 84 ASP A CA 1
ATOM 625 C C . ASP A 1 84 ? -38.930 -8.605 23.495 1.00 34.25 84 ASP A C 1
ATOM 627 O O . ASP A 1 84 ? -37.971 -9.333 23.741 1.00 34.25 84 ASP A O 1
ATOM 631 N N . THR A 1 85 ? -39.948 -8.466 24.346 1.00 38.38 85 THR A N 1
ATOM 632 C CA . THR A 1 85 ? -40.407 -9.374 25.421 1.00 38.38 85 THR A CA 1
ATOM 633 C C . THR A 1 85 ? -39.572 -9.705 26.688 1.00 38.38 85 THR A C 1
ATOM 635 O O . THR A 1 85 ? -38.707 -10.570 26.739 1.00 38.38 85 THR A O 1
ATOM 638 N N . THR A 1 86 ? -40.117 -9.194 27.806 1.00 35.84 86 THR A N 1
ATOM 639 C CA . THR A 1 86 ? -40.367 -9.854 29.116 1.00 35.84 86 THR A CA 1
ATOM 640 C C . THR A 1 86 ? -39.271 -9.967 30.202 1.00 35.84 86 THR A C 1
ATOM 642 O O . THR A 1 86 ? -38.464 -10.882 30.239 1.00 35.84 86 THR A O 1
ATOM 645 N N . SER A 1 87 ? -39.443 -9.118 31.230 1.00 42.41 87 SER A N 1
ATOM 646 C CA . SER A 1 87 ? -39.484 -9.458 32.670 1.00 42.41 87 SER A CA 1
ATOM 647 C C . SER A 1 87 ? -38.273 -10.128 33.351 1.00 42.41 87 SER A C 1
ATOM 649 O O . SER A 1 87 ? -38.200 -11.351 33.453 1.00 42.41 87 SER A O 1
ATOM 651 N N . SER A 1 88 ? -37.482 -9.336 34.086 1.00 37.66 88 SER A N 1
ATOM 652 C CA . SER A 1 88 ? -37.441 -9.378 35.568 1.00 37.66 88 SER A CA 1
ATOM 653 C C . SER A 1 88 ? -36.403 -8.402 36.114 1.00 37.66 88 SER A C 1
ATOM 655 O O . SER A 1 88 ? -35.246 -8.403 35.706 1.00 37.66 88 SER A O 1
ATOM 657 N N . GLY A 1 89 ? -36.823 -7.572 37.067 1.00 37.44 89 GLY A N 1
ATOM 658 C CA . GLY A 1 89 ? -35.951 -6.611 37.724 1.00 37.44 89 GLY A CA 1
ATOM 659 C C . GLY A 1 89 ? -34.923 -7.246 38.658 1.00 37.44 89 GLY A C 1
ATOM 660 O O . GLY A 1 89 ? -35.159 -8.296 39.251 1.00 37.44 89 GLY A O 1
ATOM 661 N N . ARG A 1 90 ? -33.820 -6.524 38.871 1.00 39.28 90 ARG A N 1
ATOM 662 C CA . ARG A 1 90 ? -33.217 -6.347 40.196 1.00 39.28 90 ARG A CA 1
ATOM 663 C C . ARG A 1 90 ? -32.203 -5.208 40.174 1.00 39.28 90 ARG A C 1
ATOM 665 O O . ARG A 1 90 ? -31.225 -5.213 39.442 1.00 39.28 90 ARG A O 1
ATOM 672 N N . SER A 1 91 ? -32.497 -4.232 41.015 1.00 41.41 91 SER A N 1
ATOM 673 C CA . SER A 1 91 ? -31.656 -3.126 41.444 1.00 41.41 91 SER A CA 1
ATOM 674 C C . SER A 1 91 ? -30.429 -3.599 42.236 1.00 41.41 91 SER A C 1
ATOM 676 O O . SER A 1 91 ? -30.632 -4.314 43.216 1.00 41.41 91 SER A O 1
ATOM 678 N N . SER A 1 92 ? -29.247 -3.068 41.873 1.00 39.62 92 SER A N 1
ATOM 679 C CA . SER A 1 92 ? -28.088 -2.696 42.728 1.00 39.62 92 SER A CA 1
ATOM 680 C C . SER A 1 92 ? -27.405 -3.805 43.577 1.00 39.62 92 SER A C 1
ATOM 682 O O . SER A 1 92 ? -28.058 -4.793 43.896 1.00 39.62 92 SER A O 1
ATOM 684 N N . PRO A 1 93 ? -26.119 -3.682 44.011 1.00 43.84 93 PRO A N 1
ATOM 685 C CA . PRO A 1 93 ? -25.413 -2.429 44.312 1.00 43.84 93 PRO A CA 1
ATOM 686 C C . PRO A 1 93 ? -23.923 -2.308 43.918 1.00 43.84 93 PRO A C 1
ATOM 688 O O . PRO A 1 93 ? -23.180 -3.271 43.749 1.00 43.84 93 PRO A O 1
ATOM 691 N N . LEU A 1 94 ? -23.507 -1.041 43.862 1.00 35.22 94 LEU A N 1
ATOM 692 C CA . LEU A 1 94 ? -22.133 -0.544 43.827 1.00 35.22 94 LEU A CA 1
ATOM 693 C C . LEU A 1 94 ? -21.348 -0.953 45.095 1.00 35.22 94 LEU A C 1
ATOM 695 O O . LEU A 1 94 ? -21.935 -0.961 46.182 1.00 35.22 94 LEU A O 1
ATOM 699 N N . PRO A 1 95 ? -20.027 -1.196 45.012 1.00 41.56 95 PRO A N 1
ATOM 700 C CA . PRO A 1 95 ? -19.186 -1.321 46.192 1.00 41.56 95 PRO A CA 1
ATOM 701 C C . PRO A 1 95 ? -18.811 0.055 46.760 1.00 41.56 95 PRO A C 1
ATOM 703 O O . PRO A 1 95 ? -18.228 0.902 46.087 1.00 41.56 95 PRO A O 1
ATOM 706 N N . VAL A 1 96 ? -19.135 0.240 48.040 1.00 34.50 96 VAL A N 1
ATOM 707 C CA . VAL A 1 96 ? -18.621 1.292 48.922 1.00 34.50 96 VAL A CA 1
ATOM 708 C C . VAL A 1 96 ? -17.217 0.898 49.382 1.00 34.50 96 VAL A C 1
ATOM 710 O O . VAL A 1 96 ? -17.048 -0.173 49.963 1.00 34.50 96 VAL A O 1
ATOM 713 N N . PHE A 1 97 ? -16.236 1.792 49.242 1.00 34.12 97 PHE A N 1
ATOM 714 C CA . PHE A 1 97 ? -15.195 1.906 50.261 1.00 34.12 97 PHE A CA 1
ATOM 715 C C . PHE A 1 97 ? -14.811 3.367 50.499 1.00 34.12 97 PHE A C 1
ATOM 717 O O . PHE A 1 97 ? -14.507 4.121 49.577 1.00 34.12 97 PHE A O 1
ATOM 724 N N . ASN A 1 98 ? -14.894 3.735 51.775 1.00 35.41 98 ASN A N 1
ATOM 725 C CA . ASN A 1 98 ? -14.630 5.042 52.355 1.00 35.41 98 ASN A CA 1
ATOM 726 C C . ASN A 1 98 ? -13.126 5.334 52.431 1.00 35.41 98 ASN A C 1
ATOM 728 O O . ASN A 1 98 ? -12.335 4.449 52.746 1.00 35.41 98 ASN A O 1
ATOM 732 N N . GLY A 1 99 ? -12.760 6.608 52.290 1.00 33.16 99 GLY A N 1
ATOM 733 C CA . GLY A 1 99 ? -11.415 7.091 52.595 1.00 33.16 99 GLY A CA 1
ATOM 734 C C . GLY A 1 99 ? -11.246 8.571 52.277 1.00 33.16 99 GLY A C 1
ATOM 735 O O . GLY A 1 99 ? -10.727 8.929 51.229 1.00 33.16 99 GLY A O 1
ATOM 736 N N . SER A 1 100 ? -11.741 9.416 53.176 1.00 36.56 100 SER A N 1
ATOM 737 C CA . SER A 1 100 ? -11.667 10.878 53.180 1.00 36.56 100 SER A CA 1
ATOM 738 C C . SER A 1 100 ? -10.275 11.457 52.888 1.00 36.56 100 SER A C 1
ATOM 740 O O . SER A 1 100 ? -9.314 11.071 53.542 1.00 36.56 100 SER A O 1
ATOM 742 N N . ALA A 1 101 ? -10.199 12.478 52.028 1.00 33.72 101 ALA A N 1
ATOM 743 C CA . ALA A 1 101 ? -9.853 13.855 52.418 1.00 33.72 101 ALA A CA 1
ATOM 744 C C . ALA A 1 101 ? -9.642 14.739 51.175 1.00 33.72 101 ALA A C 1
ATOM 746 O O . ALA A 1 101 ? -8.662 14.618 50.447 1.00 33.72 101 ALA A O 1
ATOM 747 N N . LEU A 1 102 ? -10.567 15.676 50.981 1.00 40.34 102 LEU A N 1
ATOM 748 C CA . LEU A 1 102 ? -10.336 16.911 50.238 1.00 40.34 102 LEU A CA 1
ATOM 749 C C . LEU A 1 102 ? -9.341 17.783 51.032 1.00 40.34 102 LEU A C 1
ATOM 751 O O . LEU A 1 102 ? -9.448 17.835 52.260 1.00 40.34 102 LEU A O 1
ATOM 755 N N . PRO A 1 103 ? -8.472 18.557 50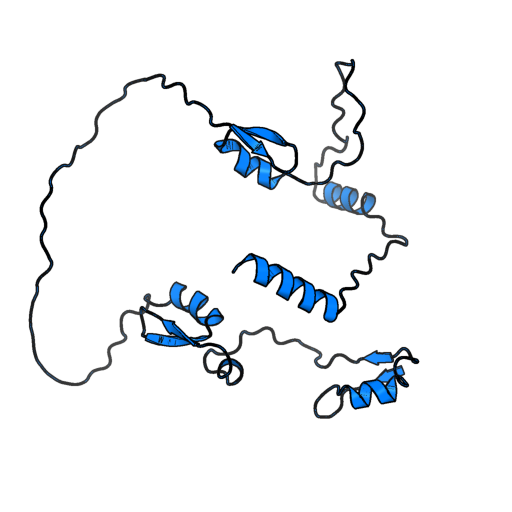.365 1.00 38.22 103 PRO A N 1
ATOM 756 C CA . PRO A 1 103 ? -8.421 19.975 50.727 1.00 38.22 103 PRO A CA 1
ATOM 757 C C . PRO A 1 103 ? -8.643 20.897 49.523 1.00 38.22 103 PRO A C 1
ATOM 759 O O . PRO A 1 103 ? -8.100 20.709 48.437 1.00 38.22 103 PRO A O 1
ATOM 762 N N . LYS A 1 104 ? -9.475 21.913 49.766 1.00 38.22 104 LYS A N 1
ATOM 763 C CA . LYS A 1 104 ? -9.700 23.096 48.924 1.00 38.22 104 LYS A CA 1
ATOM 764 C C . LYS A 1 104 ? -8.449 24.013 48.938 1.00 38.22 104 LYS A C 1
ATOM 766 O O . LYS A 1 104 ? -7.600 23.848 49.811 1.00 38.22 104 LYS A O 1
ATOM 771 N N . PRO A 1 105 ? -8.353 24.986 48.008 1.00 44.31 105 PRO A N 1
ATOM 772 C CA . PRO A 1 105 ? -7.146 25.751 47.700 1.00 44.31 105 PRO A CA 1
ATOM 773 C C . PRO A 1 105 ? -6.907 26.864 48.721 1.00 44.31 105 PRO A C 1
ATOM 775 O O . PRO A 1 105 ? -7.873 27.286 49.350 1.00 44.31 105 PRO A O 1
ATOM 778 N N . ILE A 1 106 ? -5.670 27.370 48.815 1.00 33.84 106 ILE A N 1
ATOM 779 C CA . ILE A 1 106 ? -5.324 28.768 49.142 1.00 33.84 106 ILE A CA 1
ATOM 780 C C . ILE A 1 106 ? -3.806 29.004 48.938 1.00 33.84 106 ILE A C 1
ATOM 782 O O . ILE A 1 106 ? -2.984 28.204 49.372 1.00 33.84 106 ILE A O 1
ATOM 786 N N . SER A 1 107 ? -3.533 30.129 48.265 1.00 32.75 107 SER A N 1
ATOM 787 C CA . SER A 1 107 ? -2.378 31.048 48.300 1.00 32.75 107 SER A CA 1
ATOM 788 C C . SER A 1 107 ? -0.944 30.563 48.060 1.00 32.75 107 SER A C 1
ATOM 790 O O . SER A 1 107 ? -0.362 29.836 48.857 1.00 32.75 107 SER A O 1
ATOM 792 N N . GLU A 1 108 ? -0.367 31.139 47.002 1.00 43.44 108 GLU A N 1
ATOM 793 C CA . GLU A 1 108 ? 0.808 32.029 47.042 1.00 43.44 108 GLU A CA 1
ATOM 794 C C . GLU A 1 108 ? 1.810 31.776 48.176 1.00 43.44 108 GLU A C 1
ATOM 796 O O . GLU A 1 108 ? 1.580 32.089 49.342 1.00 43.44 108 GLU A O 1
ATOM 801 N N . GLY A 1 109 ? 2.955 31.234 47.775 1.00 31.47 109 GLY A N 1
ATOM 802 C CA . GLY A 1 109 ? 4.120 31.011 48.609 1.00 31.47 109 GLY A CA 1
ATOM 803 C C . GLY A 1 109 ? 5.292 30.673 47.705 1.00 31.47 109 GLY A C 1
ATOM 804 O O . GLY A 1 109 ? 5.550 29.512 47.400 1.00 31.47 109 GLY A O 1
ATOM 805 N N . GLU A 1 110 ? 5.947 31.719 47.220 1.00 45.91 110 GLU A N 1
ATOM 806 C CA . GLU A 1 110 ? 7.331 31.713 46.767 1.00 45.91 110 GLU A CA 1
ATOM 807 C C . GLU A 1 110 ? 8.193 30.713 47.560 1.00 45.91 110 GLU A C 1
ATOM 809 O O . GLU A 1 110 ? 8.450 30.860 48.752 1.00 45.91 110 GLU A O 1
ATOM 814 N N . SER A 1 111 ? 8.627 29.653 46.880 1.00 34.94 111 SER A N 1
ATOM 815 C CA . SER A 1 111 ? 9.643 28.744 47.390 1.00 34.94 111 SER A CA 1
ATOM 816 C C . SER A 1 111 ? 10.549 28.350 46.241 1.00 34.94 111 SER A C 1
ATOM 818 O O . SER A 1 111 ? 10.231 27.499 45.407 1.00 34.94 111 SER A O 1
ATOM 820 N N . SER A 1 112 ? 11.678 29.048 46.201 1.00 49.56 112 SER A N 1
ATOM 821 C CA . SER A 1 112 ? 12.869 28.769 45.418 1.00 49.56 112 SER A CA 1
ATOM 822 C C . SER A 1 112 ? 13.315 27.326 45.647 1.00 49.56 112 SER A C 1
ATOM 824 O O . SER A 1 112 ? 14.185 27.044 46.466 1.00 49.56 112 SER A O 1
ATOM 826 N N . THR A 1 113 ? 12.705 26.392 44.927 1.00 33.06 113 THR A N 1
ATOM 827 C CA . THR A 1 113 ? 13.215 25.033 44.803 1.00 33.06 113 THR A CA 1
ATOM 828 C C . THR A 1 113 ? 14.082 25.044 43.562 1.00 33.06 113 THR A C 1
ATOM 830 O O . THR A 1 113 ? 13.577 25.094 42.441 1.00 33.06 113 THR A O 1
ATOM 833 N N . SER A 1 114 ? 15.396 25.072 43.763 1.00 50.84 114 SER A N 1
ATOM 834 C CA . SER A 1 114 ? 16.380 24.805 42.721 1.00 50.84 114 SER A CA 1
ATOM 835 C C . SER A 1 114 ? 16.020 23.471 42.068 1.00 50.84 114 SER A C 1
ATOM 837 O O . SER A 1 114 ? 16.317 22.410 42.622 1.00 50.84 114 SER A O 1
ATOM 839 N N . LYS A 1 115 ? 15.317 23.512 40.929 1.00 52.75 115 LYS A N 1
ATOM 840 C CA . LYS A 1 115 ? 15.100 22.332 40.098 1.00 52.75 115 LYS A CA 1
ATOM 841 C C . LYS A 1 115 ? 16.491 21.847 39.717 1.00 52.75 115 LYS A C 1
ATOM 843 O O . LYS A 1 115 ? 17.197 22.527 38.978 1.00 52.75 115 LYS A O 1
ATOM 848 N N . ALA A 1 116 ? 16.896 20.703 40.259 1.00 55.28 116 ALA A N 1
ATOM 849 C CA . ALA A 1 116 ? 17.962 19.923 39.666 1.00 55.28 116 ALA A CA 1
ATOM 850 C C . ALA A 1 116 ? 17.484 19.611 38.246 1.00 55.28 116 ALA A C 1
ATOM 852 O O . ALA A 1 116 ? 16.603 18.775 38.056 1.00 55.28 116 ALA A O 1
ATOM 853 N N . SER A 1 117 ? 17.959 20.390 37.277 1.00 64.38 117 SER A N 1
ATOM 854 C CA . SER A 1 117 ? 17.713 20.131 35.869 1.00 64.38 117 SER A CA 1
ATOM 855 C C . SER A 1 117 ? 18.386 18.799 35.582 1.00 64.38 117 SER A C 1
ATOM 857 O O . SER A 1 117 ? 19.610 18.728 35.515 1.00 64.38 117 SER A O 1
ATOM 859 N N . SER A 1 118 ? 17.609 17.718 35.544 1.00 80.06 118 SER A N 1
ATOM 860 C CA . SER A 1 118 ? 18.118 16.427 35.107 1.00 80.06 118 SER A CA 1
ATOM 861 C C . SER A 1 118 ? 18.523 16.590 33.649 1.00 80.06 118 SER A C 1
ATOM 863 O O . SER A 1 118 ? 17.670 16.782 32.782 1.00 80.06 118 SER A O 1
ATOM 865 N N . GLU A 1 119 ? 19.825 16.607 33.400 1.00 88.25 119 GLU A N 1
ATOM 866 C CA . GLU A 1 119 ? 20.382 16.638 32.058 1.00 88.25 119 GLU A CA 1
ATOM 867 C C . GLU A 1 119 ? 20.540 15.208 31.539 1.00 88.25 119 GLU A C 1
ATOM 869 O O . GLU A 1 119 ? 20.890 14.291 32.287 1.00 88.25 119 GLU A O 1
ATOM 874 N N . ALA A 1 120 ? 20.268 15.015 30.255 1.00 87.50 120 ALA A N 1
ATOM 875 C CA . ALA A 1 120 ? 20.459 13.758 29.554 1.00 87.50 120 ALA A CA 1
ATOM 876 C C . ALA A 1 120 ? 21.184 14.016 28.230 1.00 87.50 120 ALA A C 1
ATOM 878 O O . ALA A 1 120 ? 20.971 15.034 27.568 1.00 87.50 120 ALA A O 1
ATOM 879 N N . ALA A 1 121 ? 22.065 13.091 27.855 1.00 90.06 121 ALA A N 1
ATOM 880 C CA . ALA A 1 121 ? 22.850 13.211 26.639 1.00 90.06 121 ALA A CA 1
ATOM 881 C C . ALA A 1 121 ? 22.033 12.800 25.410 1.00 90.06 121 ALA A C 1
ATOM 883 O O . ALA A 1 121 ? 21.380 11.754 25.400 1.00 90.06 121 ALA A O 1
ATOM 884 N N . CYS A 1 122 ? 22.120 13.590 24.344 1.00 89.19 122 CYS A N 1
ATOM 885 C CA . CYS A 1 122 ? 21.633 13.171 23.039 1.00 89.19 122 CYS A CA 1
ATOM 886 C C . CYS A 1 122 ? 22.485 11.997 22.517 1.00 89.19 122 CYS A C 1
ATOM 888 O O . CYS A 1 122 ? 23.703 12.137 22.439 1.00 89.19 122 CYS A O 1
ATOM 890 N N . PRO A 1 123 ? 21.908 10.860 22.094 1.00 82.94 123 PRO A N 1
ATOM 891 C CA . PRO A 1 123 ? 22.693 9.728 21.595 1.00 82.94 123 PRO A CA 1
ATOM 892 C C . PRO A 1 123 ? 23.380 9.993 20.243 1.00 82.94 123 PRO A C 1
ATOM 894 O O . PRO A 1 123 ? 24.249 9.216 19.858 1.00 82.94 123 PRO A O 1
ATOM 897 N N . LEU A 1 124 ? 23.003 11.059 19.523 1.00 84.81 124 LEU A N 1
ATOM 898 C CA . LEU A 1 124 ? 23.585 11.416 18.223 1.00 84.81 124 LEU A CA 1
ATOM 899 C C . LEU A 1 124 ? 24.785 12.366 18.352 1.00 84.81 124 LEU A C 1
ATOM 901 O O . LEU A 1 124 ? 25.793 12.155 17.687 1.00 84.81 124 LEU A O 1
ATOM 905 N N . TYR A 1 125 ? 24.701 13.372 19.229 1.00 82.50 125 TYR A N 1
ATOM 906 C CA . TYR A 1 125 ? 25.769 14.368 19.419 1.00 82.50 125 TYR A CA 1
ATOM 907 C C . TYR A 1 125 ? 26.522 14.231 20.746 1.00 82.50 125 TYR A C 1
ATOM 909 O O . TYR A 1 125 ? 27.531 14.893 20.942 1.00 82.50 125 TYR A O 1
ATOM 917 N N . LEU A 1 126 ? 26.040 13.392 21.669 1.00 82.31 126 LEU A N 1
ATOM 918 C CA . LEU A 1 126 ? 26.582 13.171 23.020 1.00 82.31 126 LEU A CA 1
ATOM 919 C C . LEU A 1 126 ? 26.634 14.424 23.915 1.00 82.31 126 LEU A C 1
ATOM 921 O O . LEU A 1 126 ? 27.148 14.364 25.032 1.00 82.31 126 LEU A O 1
ATOM 925 N N . ASN A 1 127 ? 26.039 15.534 23.472 1.00 84.25 127 ASN A N 1
ATOM 926 C CA . ASN A 1 127 ? 25.863 16.740 24.271 1.00 84.25 127 ASN A CA 1
ATOM 927 C C . ASN A 1 127 ? 24.730 16.553 25.285 1.00 84.25 127 ASN A C 1
ATOM 929 O O . ASN A 1 127 ? 23.690 15.970 24.965 1.00 84.25 127 ASN A O 1
ATOM 933 N N . ASN A 1 128 ? 24.933 17.074 26.495 1.00 88.44 128 ASN A N 1
ATOM 934 C CA . ASN A 1 128 ? 23.929 17.074 27.553 1.00 88.44 128 ASN A CA 1
ATOM 935 C C . ASN A 1 128 ? 22.919 18.198 27.327 1.00 88.44 128 ASN A C 1
ATOM 937 O O . ASN A 1 128 ? 23.296 19.349 27.110 1.00 88.44 128 ASN A O 1
ATOM 941 N N . PHE A 1 129 ? 21.640 17.848 27.401 1.00 87.00 129 PHE A N 1
ATOM 942 C CA . PHE A 1 129 ? 20.531 18.787 27.329 1.00 87.00 129 PHE A CA 1
ATOM 943 C C . PHE A 1 129 ? 19.627 18.614 28.553 1.00 87.00 129 PHE A C 1
ATOM 945 O O . PHE A 1 129 ? 19.467 17.491 29.037 1.00 87.00 129 PHE A O 1
ATOM 952 N N . PRO A 1 130 ? 18.989 19.691 29.042 1.00 92.31 130 PRO A N 1
ATOM 953 C CA . PRO A 1 130 ? 17.909 19.584 30.017 1.00 92.31 130 PRO A CA 1
ATOM 954 C C . PRO A 1 130 ? 16.809 18.649 29.506 1.00 92.31 130 PRO A C 1
ATOM 956 O O . PRO A 1 130 ? 16.458 18.716 28.326 1.00 92.31 130 PRO A O 1
ATOM 959 N N . MET A 1 131 ? 16.226 17.825 30.382 1.00 86.38 131 MET A N 1
ATOM 960 C CA . MET A 1 131 ? 15.181 16.864 29.994 1.00 86.38 131 MET A CA 1
ATOM 961 C C . MET A 1 131 ? 14.020 17.520 29.226 1.00 86.38 131 MET A C 1
ATOM 963 O O . MET A 1 131 ? 13.563 16.977 28.226 1.00 86.38 131 MET A O 1
ATOM 967 N N . ASP A 1 132 ? 13.618 18.725 29.644 1.00 88.25 132 ASP A N 1
ATOM 968 C CA . ASP A 1 132 ? 12.527 19.500 29.034 1.00 88.25 132 ASP A CA 1
ATOM 969 C C . ASP A 1 132 ? 12.862 20.013 27.617 1.00 88.25 132 ASP A C 1
ATOM 971 O O . ASP A 1 132 ? 11.968 20.353 26.846 1.00 88.25 132 ASP A O 1
ATOM 975 N N . TYR A 1 133 ? 14.148 20.083 27.258 1.00 87.38 133 TYR A N 1
ATOM 976 C CA . TYR A 1 133 ? 14.614 20.534 25.943 1.00 87.38 133 TYR A CA 1
ATOM 977 C C . TYR A 1 133 ? 15.060 19.377 25.039 1.00 87.38 133 TYR A C 1
ATOM 979 O O . TYR A 1 133 ? 15.155 19.544 23.824 1.00 87.38 133 TYR A O 1
ATOM 987 N N . LEU A 1 134 ? 15.313 18.190 25.600 1.00 87.50 134 LEU A N 1
ATOM 988 C CA . LEU A 1 134 ? 15.788 17.028 24.847 1.00 87.50 134 LEU A CA 1
ATOM 989 C C . LEU A 1 134 ? 14.769 16.557 23.794 1.00 87.50 134 LEU A C 1
ATOM 991 O O . LEU A 1 134 ? 15.163 16.184 22.692 1.00 87.50 134 LEU A O 1
ATOM 995 N N . GLU A 1 135 ? 13.472 16.615 24.102 1.00 86.06 135 GLU A N 1
ATOM 996 C CA . GLU A 1 135 ? 12.388 16.271 23.166 1.00 86.06 135 GLU A CA 1
ATOM 997 C C . GLU A 1 135 ? 12.342 17.228 21.965 1.00 86.06 135 GLU A C 1
ATOM 999 O O . GLU A 1 135 ? 12.232 16.807 20.812 1.00 86.06 135 GLU A O 1
ATOM 1004 N N . ILE A 1 136 ? 12.509 18.524 22.231 1.00 88.00 136 ILE A N 1
ATOM 1005 C CA . ILE A 1 136 ? 12.559 19.559 21.196 1.00 88.00 136 ILE A CA 1
ATOM 1006 C C . ILE A 1 136 ? 13.817 19.366 20.349 1.00 88.00 136 ILE A C 1
ATOM 1008 O O . ILE A 1 136 ? 13.733 19.339 19.125 1.00 88.00 136 ILE A O 1
ATOM 1012 N N . HIS A 1 137 ? 14.974 19.155 20.986 1.00 89.69 137 HIS A N 1
ATOM 1013 C CA . HIS A 1 137 ? 16.227 18.860 20.295 1.00 89.69 137 HIS A CA 1
ATOM 1014 C C . HIS A 1 137 ? 16.095 17.642 19.378 1.00 89.69 137 HIS A C 1
ATOM 1016 O O . HIS A 1 137 ? 16.505 17.730 18.227 1.00 89.69 137 HIS A O 1
ATOM 1022 N N . ALA A 1 138 ? 15.481 16.546 19.843 1.00 85.31 138 ALA A N 1
ATOM 1023 C CA . ALA A 1 138 ? 15.285 15.327 19.056 1.00 85.31 138 ALA A CA 1
ATOM 1024 C C . ALA A 1 138 ? 14.542 15.568 17.728 1.00 85.31 138 ALA A C 1
ATOM 1026 O O . ALA A 1 138 ? 14.726 14.798 16.789 1.00 85.31 138 ALA A O 1
ATOM 1027 N N . SER A 1 139 ? 13.762 16.649 17.624 1.00 86.75 139 SER A N 1
ATOM 1028 C CA . SER A 1 139 ? 13.051 17.035 16.397 1.00 86.75 139 SER A CA 1
ATOM 1029 C C . SER A 1 139 ? 13.959 17.650 15.320 1.00 86.75 139 SER A C 1
ATOM 1031 O O . SER A 1 139 ? 13.622 17.582 14.142 1.00 86.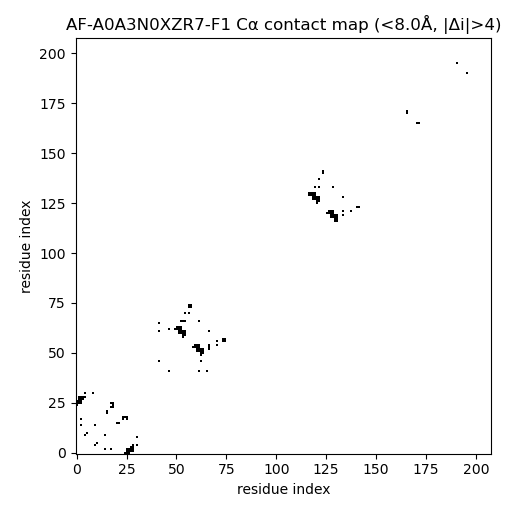75 139 SER A O 1
ATOM 1033 N N . PHE A 1 140 ? 15.102 18.221 15.712 1.00 81.00 140 PHE A N 1
ATOM 1034 C CA . PHE A 1 140 ? 16.101 18.867 14.838 1.00 81.00 140 PHE A CA 1
ATOM 1035 C C . PHE A 1 140 ? 17.454 18.133 14.875 1.00 81.00 140 PHE A C 1
ATOM 1037 O O . PHE A 1 140 ? 18.486 18.617 14.422 1.00 81.00 140 PHE A O 1
ATOM 1044 N N . CYS A 1 141 ? 17.491 16.970 15.518 1.00 84.44 141 CYS A N 1
ATOM 1045 C CA . CYS A 1 141 ? 18.712 16.230 15.767 1.00 84.44 141 CYS A CA 1
ATOM 1046 C C . CYS A 1 141 ? 18.966 15.235 14.630 1.00 84.44 141 CYS A C 1
ATOM 1048 O O . CYS A 1 141 ? 18.101 14.418 14.325 1.00 84.44 141 CYS A O 1
ATOM 1050 N N . GLY A 1 142 ? 20.163 15.251 14.036 1.00 68.06 142 GLY A N 1
ATOM 1051 C CA . GLY A 1 142 ? 20.553 14.275 13.014 1.00 68.06 142 GLY A CA 1
ATOM 1052 C C . GLY A 1 142 ? 20.295 14.714 11.572 1.00 68.06 142 GLY A C 1
ATOM 1053 O O . GLY A 1 142 ? 20.506 13.924 10.653 1.00 68.06 142 GLY A O 1
ATOM 1054 N N . GLU A 1 143 ? 19.903 15.969 11.345 1.00 65.62 143 GLU A N 1
ATOM 1055 C CA . GLU A 1 143 ? 20.112 16.610 10.048 1.00 65.62 143 GLU A CA 1
ATOM 1056 C C . GLU A 1 143 ? 21.627 16.764 9.834 1.00 65.62 143 GLU A C 1
ATOM 1058 O O . GLU A 1 143 ? 22.322 17.452 10.582 1.00 65.62 143 GLU A O 1
ATOM 1063 N N . SER A 1 144 ? 22.167 15.988 8.889 1.00 53.47 144 SER A N 1
ATOM 1064 C CA . SER A 1 144 ? 23.607 15.849 8.669 1.00 53.47 144 SER A CA 1
ATOM 1065 C C . SER A 1 144 ? 24.240 17.198 8.318 1.00 53.47 144 SER A C 1
ATOM 1067 O O . SER A 1 144 ? 24.137 17.676 7.191 1.00 53.47 144 SER A O 1
ATOM 1069 N N . LEU A 1 145 ? 24.928 17.799 9.290 1.00 53.84 145 LEU A N 1
ATOM 1070 C CA . LEU A 1 145 ? 25.936 18.830 9.064 1.00 53.84 145 LEU A CA 1
ATOM 1071 C C . LEU A 1 145 ? 27.322 18.175 9.074 1.00 53.84 145 LEU A C 1
ATOM 1073 O O . LEU A 1 145 ? 28.206 18.541 9.845 1.00 53.84 145 LEU A O 1
ATOM 1077 N N . GLU A 1 146 ? 27.531 17.165 8.238 1.00 49.59 146 GLU A N 1
ATOM 1078 C CA . GLU A 1 146 ? 28.882 16.684 7.966 1.00 49.59 146 GLU A CA 1
ATOM 1079 C C . GLU A 1 146 ? 29.524 17.550 6.882 1.00 49.59 146 GLU A C 1
ATOM 1081 O O . GLU A 1 146 ? 29.549 17.175 5.717 1.00 49.59 146 GLU A O 1
ATOM 1086 N N . ASN A 1 147 ? 30.060 18.710 7.273 1.00 41.34 147 ASN A N 1
ATOM 1087 C CA . ASN A 1 147 ? 31.386 19.135 6.817 1.00 41.34 147 ASN A CA 1
ATOM 1088 C C . ASN A 1 147 ? 31.889 20.319 7.653 1.00 41.34 147 ASN A C 1
ATOM 1090 O O . ASN A 1 147 ? 31.741 21.462 7.227 1.00 41.34 147 ASN A O 1
ATOM 1094 N N . SER A 1 148 ? 32.478 20.051 8.824 1.00 42.50 148 SER A N 1
ATOM 1095 C CA . SER A 1 148 ? 33.660 20.756 9.370 1.00 42.50 148 SER A CA 1
ATOM 1096 C C . SER A 1 148 ? 33.971 20.270 10.790 1.00 42.50 148 SER A C 1
ATOM 1098 O O . SER A 1 148 ? 33.824 21.003 11.7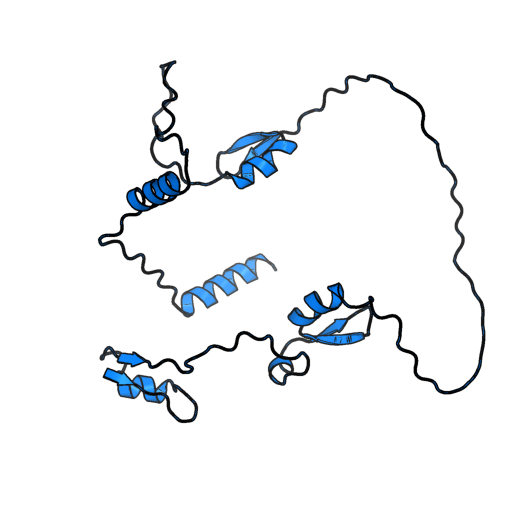63 1.00 42.50 148 SER A O 1
ATOM 1100 N N . GLN A 1 149 ? 34.449 19.031 10.927 1.00 46.75 149 GLN A N 1
ATOM 1101 C CA . GLN A 1 149 ? 35.251 18.684 12.099 1.00 46.75 149 GLN A CA 1
ATOM 1102 C C . GLN A 1 149 ? 36.677 19.193 11.836 1.00 46.75 149 GLN A C 1
ATOM 1104 O O . GLN A 1 149 ? 37.499 18.491 11.249 1.00 46.75 149 GLN A O 1
ATOM 1109 N N . ALA A 1 150 ? 36.968 20.424 12.245 1.00 35.19 150 ALA A N 1
ATOM 1110 C CA . ALA A 1 150 ? 38.335 20.883 12.471 1.00 35.19 150 ALA A CA 1
ATOM 1111 C C . ALA A 1 150 ? 38.477 21.238 13.960 1.00 35.19 150 ALA A C 1
ATOM 1113 O O . ALA A 1 150 ? 37.513 21.712 14.565 1.00 35.19 150 ALA A O 1
ATOM 1114 N N . PRO A 1 151 ? 39.629 20.945 14.587 1.00 41.69 151 PRO A N 1
ATOM 1115 C CA . PRO A 1 151 ? 39.796 21.096 16.022 1.00 41.69 151 PRO A CA 1
ATOM 1116 C C . PRO A 1 151 ? 39.736 22.575 16.406 1.00 41.69 151 PRO A C 1
ATOM 1118 O O . PRO A 1 151 ? 40.387 23.421 15.799 1.00 41.69 151 PRO A O 1
ATOM 1121 N N . ILE A 1 152 ? 38.944 22.855 17.436 1.00 46.94 152 ILE A N 1
ATOM 1122 C CA . ILE A 1 152 ? 38.780 24.172 18.041 1.00 46.94 152 ILE A CA 1
ATOM 1123 C C . ILE A 1 152 ? 40.129 24.621 18.607 1.00 46.94 152 ILE A C 1
ATOM 1125 O O . ILE A 1 152 ? 40.639 24.023 19.554 1.00 46.94 152 ILE A O 1
ATOM 1129 N N . SER A 1 153 ? 40.701 25.676 18.041 1.00 39.94 153 SER A N 1
ATOM 1130 C CA . SER A 1 153 ? 41.673 26.550 18.700 1.00 39.94 153 SER A CA 1
ATOM 1131 C C . SER A 1 153 ? 41.601 27.906 18.005 1.00 39.94 153 SER A C 1
ATOM 1133 O O . SER A 1 153 ? 41.954 28.014 16.836 1.00 39.94 153 SER A O 1
ATOM 1135 N N . ASP A 1 154 ? 41.099 28.889 18.749 1.00 42.91 154 ASP A N 1
ATOM 1136 C CA . ASP A 1 154 ? 41.158 30.327 18.488 1.00 42.91 154 ASP A CA 1
ATOM 1137 C C . ASP A 1 154 ? 40.549 30.841 17.176 1.00 42.91 154 ASP A C 1
ATOM 1139 O O . 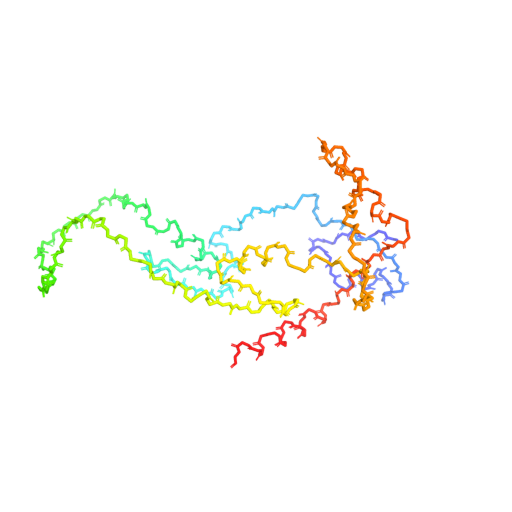ASP A 1 154 ? 41.211 30.902 16.144 1.00 42.91 154 ASP A O 1
ATOM 1143 N N . LEU A 1 155 ? 39.306 31.322 17.260 1.00 44.00 155 LEU A N 1
ATOM 1144 C CA . LEU A 1 155 ? 38.943 32.679 16.832 1.00 44.00 155 LEU A CA 1
ATOM 1145 C C . LEU A 1 155 ? 37.487 32.959 17.216 1.00 44.00 155 LEU A C 1
ATOM 1147 O O . LEU A 1 155 ? 36.545 32.352 16.710 1.00 44.00 155 LEU A O 1
ATOM 1151 N N . GLU A 1 156 ? 37.334 33.879 18.162 1.00 48.19 156 GLU A N 1
ATOM 1152 C CA . GLU A 1 156 ? 36.126 34.677 18.297 1.00 48.19 156 GLU A CA 1
ATOM 1153 C C . GLU A 1 156 ? 35.878 35.406 16.966 1.00 48.19 156 GLU A C 1
ATOM 1155 O O . GLU A 1 156 ? 36.824 35.850 16.316 1.00 48.19 156 GLU A O 1
ATOM 1160 N N . ASP A 1 157 ? 34.601 35.550 16.619 1.00 44.03 157 ASP A N 1
ATOM 1161 C CA . ASP A 1 157 ? 34.078 36.254 15.445 1.00 44.03 157 ASP A CA 1
ATOM 1162 C C . ASP A 1 157 ? 34.033 35.436 14.139 1.00 44.03 157 ASP A C 1
ATOM 1164 O O . ASP A 1 157 ? 35.027 35.221 13.452 1.00 44.03 157 ASP A O 1
ATOM 1168 N N . VAL A 1 158 ? 32.816 34.968 13.837 1.00 38.25 158 VAL A N 1
ATOM 1169 C CA . VAL A 1 158 ? 32.123 34.940 12.533 1.00 38.25 158 VAL A CA 1
ATOM 1170 C C . VAL A 1 158 ? 31.160 33.741 12.531 1.00 38.25 158 VAL A C 1
ATOM 1172 O O . VAL A 1 158 ? 31.395 32.682 11.952 1.00 38.25 158 VAL A O 1
ATOM 1175 N N . PHE A 1 159 ? 30.025 33.92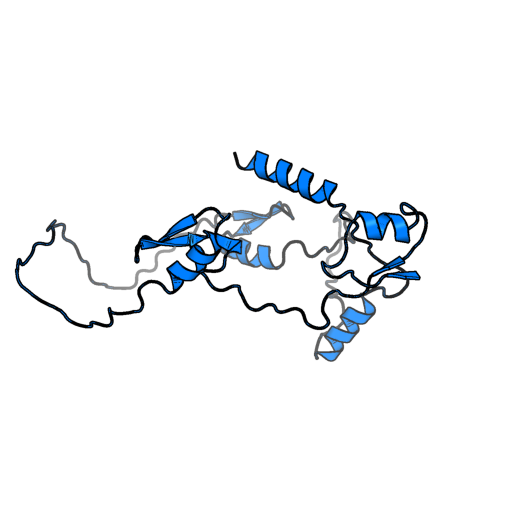7 13.210 1.00 42.19 159 PHE A N 1
ATOM 1176 C CA . PHE A 1 159 ? 28.774 33.296 12.796 1.00 42.19 159 PHE A CA 1
ATOM 1177 C C . PHE A 1 159 ? 28.407 33.941 11.450 1.00 42.19 159 PHE A C 1
ATOM 1179 O O . PHE A 1 159 ? 27.752 34.979 11.424 1.00 42.19 159 PHE A O 1
ATOM 1186 N N . GLU A 1 160 ? 28.854 33.372 10.333 1.00 42.16 160 GLU A N 1
ATOM 1187 C CA . GLU A 1 160 ? 28.195 33.608 9.045 1.00 42.16 160 GLU A CA 1
ATOM 1188 C C . GLU A 1 160 ? 27.104 32.541 8.926 1.00 42.16 160 GLU A C 1
ATOM 1190 O O . GLU A 1 160 ? 27.405 31.378 8.633 1.00 42.16 160 GLU A O 1
ATOM 1195 N N . PRO A 1 161 ? 25.832 32.873 9.221 1.00 45.81 161 PRO A N 1
ATOM 1196 C CA . PRO A 1 161 ? 24.742 31.988 8.864 1.00 45.81 161 PRO A CA 1
ATOM 1197 C C . PRO A 1 161 ? 24.751 31.905 7.341 1.00 45.81 161 PRO A C 1
ATOM 1199 O O . PRO A 1 161 ? 24.918 32.927 6.681 1.00 45.81 161 PRO A O 1
ATOM 1202 N N . PHE A 1 162 ? 24.579 30.710 6.777 1.00 50.66 162 PHE A N 1
ATOM 1203 C CA . PHE A 1 162 ? 24.367 30.521 5.344 1.00 50.66 162 PHE A CA 1
ATOM 1204 C C . PHE A 1 162 ? 23.461 31.640 4.797 1.00 50.66 162 PHE A C 1
ATOM 1206 O O . PHE A 1 162 ? 22.279 31.727 5.132 1.00 50.66 162 PHE A O 1
ATOM 1213 N N . GLY A 1 163 ? 24.076 32.562 4.049 1.00 55.56 163 GLY A N 1
ATOM 1214 C CA . GLY A 1 163 ? 23.573 33.907 3.777 1.00 55.56 163 GLY A CA 1
ATOM 1215 C C . GLY A 1 163 ? 22.470 33.953 2.732 1.00 55.56 163 GLY A C 1
ATOM 1216 O O . GLY A 1 163 ? 22.604 34.611 1.705 1.00 55.56 163 GLY A O 1
ATOM 1217 N N . CYS A 1 164 ? 21.361 33.272 2.981 1.00 51.66 164 CYS A N 1
ATOM 1218 C CA . CYS A 1 164 ? 20.115 33.497 2.268 1.00 51.66 164 CYS A CA 1
ATOM 1219 C C . CYS A 1 164 ? 19.018 33.653 3.313 1.00 51.66 164 CYS A C 1
ATOM 1221 O O . CYS A 1 164 ? 18.508 32.681 3.864 1.00 51.66 164 CYS A O 1
ATOM 1223 N N . LYS A 1 165 ? 18.671 34.905 3.614 1.00 67.38 165 LYS A N 1
ATOM 1224 C CA . LYS A 1 165 ? 17.457 35.216 4.360 1.00 67.38 165 LYS A CA 1
ATOM 1225 C C . LYS A 1 165 ? 16.289 34.716 3.513 1.00 67.38 165 LYS A C 1
ATOM 1227 O O . LYS A 1 165 ? 16.008 35.272 2.459 1.00 67.38 165 LYS A O 1
ATOM 1232 N N . ILE A 1 166 ? 15.680 33.613 3.931 1.00 69.88 166 ILE A N 1
ATOM 1233 C CA . ILE A 1 166 ? 14.518 33.045 3.256 1.00 69.88 166 ILE A CA 1
ATOM 1234 C C . ILE A 1 166 ? 13.345 33.985 3.548 1.00 69.88 166 ILE A C 1
ATOM 1236 O O . ILE A 1 166 ? 12.799 33.976 4.649 1.00 69.88 166 ILE A O 1
ATOM 1240 N N . GLU A 1 167 ? 13.002 34.845 2.592 1.00 81.12 167 GLU A N 1
ATOM 1241 C CA . GLU A 1 167 ? 11.901 35.808 2.731 1.00 81.12 167 GLU A CA 1
ATOM 1242 C C . GLU A 1 167 ? 10.627 35.327 2.023 1.00 81.12 167 GLU A C 1
ATOM 1244 O O . GLU A 1 167 ? 9.538 35.835 2.296 1.00 81.12 167 GLU A O 1
ATOM 1249 N N . SER A 1 168 ? 10.735 34.321 1.148 1.00 86.12 168 SER A N 1
ATOM 1250 C CA . SER A 1 168 ? 9.616 33.800 0.368 1.00 86.12 168 SER A CA 1
ATOM 1251 C C . SER A 1 168 ? 9.688 32.290 0.114 1.00 86.12 168 SER A C 1
ATOM 1253 O O . SER A 1 168 ? 10.740 31.659 0.208 1.00 86.12 168 SER A O 1
ATOM 1255 N N . LEU A 1 169 ? 8.543 31.707 -0.262 1.00 85.00 169 LEU A N 1
ATOM 1256 C CA . LEU A 1 169 ? 8.447 30.312 -0.706 1.00 85.00 169 LEU A CA 1
ATOM 1257 C C . LEU A 1 169 ? 9.334 30.033 -1.933 1.00 85.00 169 LEU A C 1
ATOM 1259 O O . LEU A 1 169 ? 9.885 28.943 -2.057 1.00 85.00 169 LEU A O 1
ATOM 1263 N N . GLU A 1 170 ? 9.500 31.017 -2.815 1.00 88.50 170 GLU A N 1
ATOM 1264 C CA . GLU 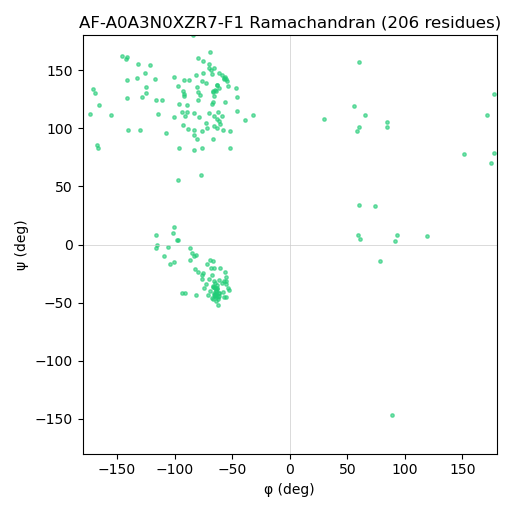A 1 170 ? 10.336 30.884 -4.009 1.00 88.50 170 GLU A CA 1
ATOM 1265 C C . GLU A 1 170 ? 11.816 30.724 -3.637 1.00 88.50 170 GLU A C 1
ATOM 1267 O O . GLU A 1 170 ? 12.521 29.914 -4.235 1.00 88.50 170 GLU A O 1
ATOM 1272 N N . ASP A 1 171 ? 12.275 31.414 -2.589 1.00 87.31 171 ASP A N 1
ATOM 1273 C CA . ASP A 1 171 ? 13.650 31.285 -2.095 1.00 87.31 171 ASP A CA 1
ATOM 1274 C C . ASP A 1 171 ? 13.912 29.888 -1.528 1.00 87.31 171 ASP A C 1
ATOM 1276 O O . ASP A 1 171 ? 14.988 29.326 -1.742 1.00 87.31 171 ASP A O 1
ATOM 1280 N N . VAL A 1 172 ? 12.913 29.287 -0.869 1.00 85.88 172 VAL A N 1
ATOM 1281 C CA . VAL A 1 172 ? 12.979 27.894 -0.396 1.00 85.88 172 VAL A CA 1
ATOM 1282 C C . VAL A 1 172 ? 13.125 26.940 -1.576 1.00 85.88 172 VAL A C 1
ATOM 1284 O O . VAL A 1 172 ? 14.053 26.132 -1.604 1.00 85.88 172 VAL A O 1
ATOM 1287 N N . LEU A 1 173 ? 12.242 27.046 -2.574 1.00 87.19 173 LEU A N 1
ATOM 1288 C CA . LEU A 1 173 ? 12.259 26.168 -3.747 1.00 87.19 173 LEU A CA 1
ATOM 1289 C C . LEU A 1 173 ? 13.563 26.311 -4.533 1.00 87.19 173 LEU A C 1
ATOM 1291 O O . LEU A 1 173 ? 14.166 25.311 -4.927 1.0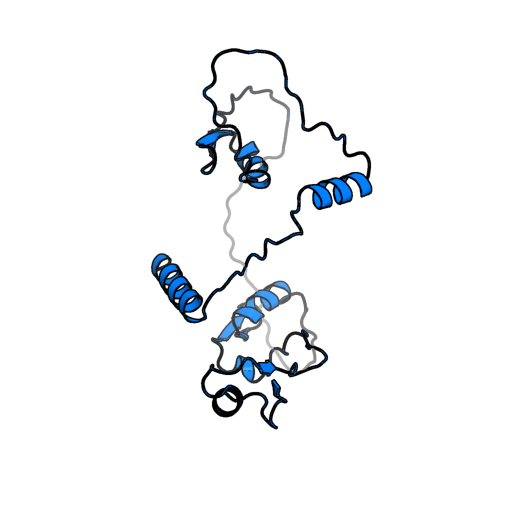0 87.19 173 LEU A O 1
ATOM 1295 N N . LYS A 1 174 ? 14.046 27.544 -4.693 1.00 84.69 174 LYS A N 1
ATOM 1296 C CA . LYS A 1 174 ? 15.309 27.844 -5.364 1.00 84.69 174 LYS A CA 1
ATOM 1297 C C . LYS A 1 174 ? 16.502 27.268 -4.606 1.00 84.69 174 LYS A C 1
ATOM 1299 O O . LYS A 1 174 ? 17.354 26.636 -5.227 1.00 84.69 174 LYS A O 1
ATOM 1304 N N . THR A 1 175 ? 16.529 27.409 -3.283 1.00 84.88 175 THR A N 1
ATOM 1305 C CA . THR A 1 175 ? 17.585 26.843 -2.428 1.00 84.88 175 THR A CA 1
ATOM 1306 C C . THR A 1 175 ? 17.614 25.319 -2.522 1.00 84.88 175 THR A C 1
ATOM 1308 O O . THR A 1 175 ? 18.672 24.742 -2.759 1.00 84.88 175 THR A O 1
ATOM 1311 N N . ILE A 1 176 ? 16.453 24.662 -2.432 1.00 85.25 176 ILE A N 1
ATOM 1312 C CA . ILE A 1 176 ? 16.347 23.202 -2.569 1.00 85.25 176 ILE A CA 1
ATOM 1313 C C . ILE A 1 176 ? 16.795 22.761 -3.967 1.00 85.25 176 ILE A C 1
ATOM 1315 O O . ILE A 1 176 ? 17.578 21.824 -4.093 1.00 85.25 176 ILE A O 1
ATOM 1319 N N . SER A 1 177 ? 16.355 23.454 -5.020 1.00 81.06 177 SER A N 1
ATOM 1320 C CA . SER A 1 177 ? 16.717 23.104 -6.400 1.00 81.06 177 SER A CA 1
ATOM 1321 C C . SER A 1 177 ? 18.217 23.221 -6.676 1.00 81.06 177 SER A C 1
ATOM 1323 O O . SER A 1 177 ? 18.763 22.406 -7.412 1.00 81.06 177 SER A O 1
ATOM 1325 N N . ALA A 1 178 ? 18.891 24.196 -6.059 1.00 80.69 178 ALA A N 1
ATOM 1326 C CA . ALA A 1 178 ? 20.333 24.377 -6.180 1.00 80.69 178 ALA A CA 1
ATOM 1327 C C . ALA A 1 178 ? 21.125 23.356 -5.346 1.00 80.69 178 ALA A C 1
ATOM 1329 O O . ALA A 1 178 ? 22.239 22.995 -5.717 1.00 80.69 178 ALA A O 1
ATOM 1330 N N . ALA A 1 179 ? 20.558 22.892 -4.229 1.00 79.06 179 ALA A N 1
ATOM 1331 C CA . ALA A 1 179 ? 21.180 21.908 -3.345 1.00 79.06 179 ALA A CA 1
ATOM 1332 C C . ALA A 1 179 ? 21.040 20.460 -3.851 1.00 79.06 179 ALA A C 1
ATOM 1334 O O . ALA A 1 179 ? 21.838 19.597 -3.486 1.00 79.06 179 ALA A O 1
ATOM 1335 N N . VAL A 1 180 ? 20.038 20.172 -4.687 1.00 79.25 180 VAL A N 1
ATOM 1336 C CA . VAL A 1 180 ? 19.813 18.835 -5.247 1.00 79.25 180 VAL A CA 1
ATOM 1337 C C . VAL A 1 180 ? 20.581 18.681 -6.559 1.00 79.25 180 VAL A C 1
ATOM 1339 O O . VAL A 1 180 ? 20.258 19.302 -7.569 1.00 79.25 180 VAL A O 1
ATOM 1342 N N . ILE A 1 181 ? 21.579 17.795 -6.572 1.00 74.06 181 ILE A N 1
ATOM 1343 C CA . ILE A 1 181 ? 22.303 17.437 -7.796 1.00 74.06 181 ILE A CA 1
ATOM 1344 C C . ILE A 1 181 ? 21.385 16.567 -8.666 1.00 74.06 181 ILE A C 1
ATOM 1346 O O . ILE A 1 181 ? 21.155 15.395 -8.372 1.00 74.06 181 ILE A O 1
ATOM 1350 N N . THR A 1 182 ? 20.838 17.150 -9.732 1.00 71.69 182 THR A N 1
ATOM 1351 C CA . THR A 1 182 ? 19.897 16.478 -10.648 1.00 71.69 182 THR A CA 1
ATOM 1352 C C . THR A 1 182 ? 20.588 15.699 -11.768 1.00 71.69 182 THR A C 1
ATOM 1354 O O . THR A 1 182 ? 19.959 14.871 -12.429 1.00 71.69 182 THR A O 1
ATOM 1357 N N . GLU A 1 183 ? 21.887 15.917 -11.973 1.00 74.56 183 GLU A N 1
ATOM 1358 C CA . GLU A 1 183 ? 22.655 15.265 -13.028 1.00 74.56 183 GLU A CA 1
ATOM 1359 C C . GLU A 1 183 ? 23.402 14.033 -12.497 1.00 74.56 183 GLU A C 1
ATOM 1361 O O . GLU A 1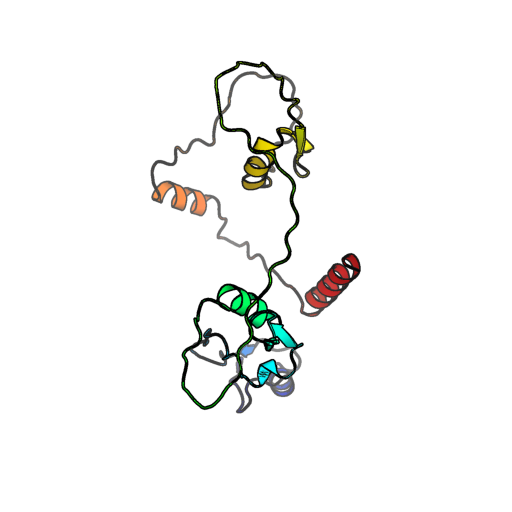 183 ? 24.224 14.110 -11.588 1.00 74.56 183 GLU A O 1
ATOM 1366 N N . GLY A 1 184 ? 23.122 12.864 -13.078 1.00 66.25 184 GLY A N 1
ATOM 1367 C CA . GLY A 1 184 ? 23.973 11.671 -12.969 1.00 66.25 184 GLY A CA 1
ATOM 1368 C C . GLY A 1 184 ? 23.890 10.849 -11.676 1.00 66.25 184 GLY A C 1
ATOM 1369 O O . GLY A 1 184 ? 24.318 9.694 -11.685 1.00 66.25 184 GLY A O 1
ATOM 1370 N N . HIS A 1 185 ? 23.303 11.357 -10.591 1.00 63.91 185 HIS A N 1
ATOM 1371 C CA . HIS A 1 185 ? 23.161 10.606 -9.338 1.00 63.91 185 HIS A CA 1
ATOM 1372 C C . HIS A 1 185 ? 21.793 9.933 -9.221 1.00 63.91 185 HIS A C 1
ATOM 1374 O O . HIS A 1 185 ? 20.871 10.423 -8.573 1.00 63.91 185 HIS A O 1
ATOM 1380 N N . ARG A 1 186 ? 21.665 8.753 -9.831 1.00 63.69 186 ARG A N 1
ATOM 1381 C CA . ARG A 1 186 ? 20.567 7.833 -9.527 1.00 63.69 186 ARG A CA 1
ATOM 1382 C C . ARG A 1 186 ? 20.942 7.025 -8.286 1.00 63.69 186 ARG A C 1
ATOM 1384 O O . ARG A 1 186 ? 21.873 6.226 -8.329 1.00 63.69 186 ARG A O 1
ATOM 1391 N N . PHE A 1 187 ? 20.230 7.219 -7.181 1.00 58.66 187 PHE A N 1
ATOM 1392 C CA . PHE A 1 187 ? 20.330 6.329 -6.026 1.00 58.66 187 PHE A CA 1
ATOM 1393 C C . PHE A 1 187 ? 19.423 5.118 -6.263 1.00 58.66 187 PHE A C 1
ATOM 1395 O O . PHE A 1 187 ? 18.218 5.142 -6.020 1.00 58.66 187 PHE A O 1
ATOM 1402 N N . ASP A 1 188 ? 19.999 4.043 -6.792 1.00 58.00 188 ASP A N 1
ATOM 1403 C CA . ASP A 1 188 ? 19.291 2.774 -6.914 1.00 58.00 188 ASP A CA 1
ATOM 1404 C C . ASP A 1 188 ? 19.227 2.097 -5.540 1.00 58.00 188 ASP A C 1
ATOM 1406 O O . ASP A 1 188 ? 20.158 1.424 -5.097 1.00 58.00 188 ASP A O 1
ATOM 1410 N N . ILE A 1 189 ? 18.100 2.266 -4.844 1.00 63.28 189 ILE A N 1
ATOM 1411 C CA . ILE A 1 189 ? 17.799 1.496 -3.634 1.00 63.28 189 ILE A CA 1
ATOM 1412 C C . ILE A 1 189 ? 17.373 0.091 -4.074 1.00 63.28 189 ILE A C 1
ATOM 1414 O O . ILE A 1 189 ? 16.191 -0.226 -4.203 1.00 63.28 189 ILE A O 1
ATOM 1418 N N . THR A 1 190 ? 18.347 -0.779 -4.333 1.00 58.50 190 THR A N 1
ATOM 1419 C CA . THR A 1 190 ? 18.072 -2.190 -4.612 1.00 58.50 190 THR A CA 1
ATOM 1420 C C . THR A 1 190 ? 17.925 -2.950 -3.300 1.00 58.50 190 THR A C 1
ATOM 1422 O O . THR A 1 190 ? 18.916 -3.367 -2.695 1.00 58.50 190 THR A O 1
ATOM 1425 N N . VAL A 1 191 ? 16.689 -3.175 -2.855 1.00 58.53 191 VAL A N 1
ATOM 1426 C CA . VAL A 1 191 ? 16.417 -4.163 -1.803 1.00 58.53 191 VAL A CA 1
ATOM 1427 C C . VAL A 1 191 ? 15.895 -5.432 -2.461 1.00 58.53 191 VAL A C 1
ATOM 1429 O O . VAL A 1 191 ? 14.793 -5.461 -3.004 1.00 58.53 191 VAL A O 1
ATOM 1432 N N . SER A 1 192 ? 16.698 -6.497 -2.451 1.00 65.50 192 SER A N 1
ATOM 1433 C CA . SER A 1 192 ? 16.219 -7.807 -2.892 1.00 65.50 192 SER A CA 1
ATOM 1434 C C . SER A 1 192 ? 15.183 -8.339 -1.893 1.00 65.50 192 SER A C 1
ATOM 1436 O O . SER A 1 192 ? 15.255 -8.067 -0.691 1.00 65.50 192 SER A O 1
ATOM 1438 N N . ARG A 1 193 ? 14.226 -9.142 -2.369 1.00 64.06 193 ARG A N 1
ATOM 1439 C CA . ARG A 1 193 ? 13.221 -9.799 -1.510 1.00 64.06 193 ARG 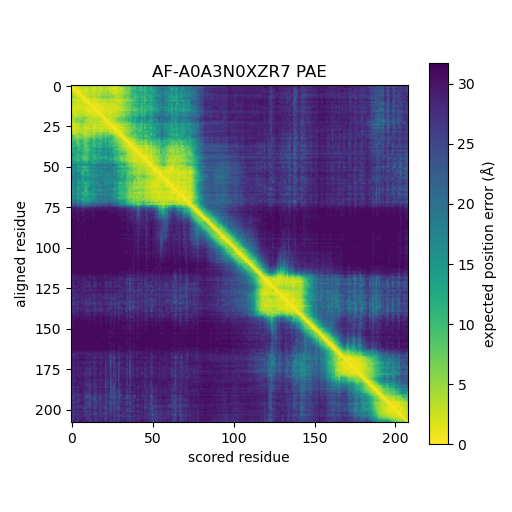A CA 1
ATOM 1440 C C . ARG A 1 193 ? 13.874 -10.628 -0.389 1.00 64.06 193 ARG A C 1
ATOM 1442 O O . ARG A 1 193 ? 13.337 -10.701 0.712 1.00 64.06 193 ARG A O 1
ATOM 1449 N N . GLN A 1 194 ? 15.055 -11.183 -0.667 1.00 63.12 194 GLN A N 1
ATOM 1450 C CA . GLN A 1 194 ? 15.881 -11.912 0.293 1.00 63.12 194 GLN A CA 1
ATOM 1451 C C . GLN A 1 194 ? 16.379 -11.005 1.431 1.00 63.12 194 GLN A C 1
ATOM 1453 O O . GLN A 1 194 ? 16.255 -11.373 2.596 1.00 63.12 194 GLN A O 1
ATOM 1458 N N . ASN A 1 195 ? 16.837 -9.788 1.107 1.00 67.75 195 ASN A N 1
ATOM 1459 C CA . ASN A 1 195 ? 17.309 -8.816 2.098 1.00 67.75 195 ASN A CA 1
ATOM 1460 C C . ASN A 1 195 ? 16.190 -8.342 3.036 1.00 67.75 195 ASN A C 1
ATOM 1462 O O . ASN A 1 195 ? 16.458 -8.069 4.201 1.00 67.75 195 ASN A O 1
ATOM 1466 N N . MET A 1 196 ? 14.944 -8.242 2.559 1.00 77.81 196 MET A N 1
ATOM 1467 C CA . MET A 1 196 ? 13.806 -7.847 3.403 1.00 77.81 196 MET A CA 1
ATOM 1468 C C . MET A 1 196 ? 13.416 -8.940 4.402 1.00 77.81 196 MET A C 1
ATOM 1470 O O . MET A 1 196 ? 13.186 -8.642 5.572 1.00 77.81 196 MET A O 1
ATOM 1474 N N . LEU A 1 197 ? 13.366 -10.199 3.953 1.00 76.69 197 LEU A N 1
ATOM 1475 C CA . LEU A 1 197 ? 13.025 -11.339 4.807 1.00 76.69 197 LEU A CA 1
ATOM 1476 C C . LEU A 1 197 ? 14.069 -11.537 5.915 1.00 76.69 197 LEU A C 1
ATOM 1478 O O . LEU A 1 197 ? 13.713 -11.659 7.082 1.00 76.69 197 LEU A O 1
ATOM 1482 N N . GLU A 1 198 ? 15.354 -11.538 5.556 1.00 80.19 198 GLU A N 1
ATOM 1483 C CA . GLU A 1 198 ? 16.448 -11.761 6.506 1.00 80.19 198 GLU A CA 1
ATOM 1484 C C . GLU A 1 198 ? 16.551 -10.623 7.528 1.00 80.19 198 GLU A C 1
ATOM 1486 O O . GLU A 1 198 ? 16.629 -10.877 8.729 1.00 80.19 198 GLU A O 1
ATOM 1491 N N . ARG A 1 199 ? 16.433 -9.362 7.083 1.00 79.00 199 ARG A N 1
ATOM 1492 C CA . ARG A 1 199 ? 16.360 -8.207 7.994 1.00 79.00 199 ARG A CA 1
ATOM 1493 C C . ARG A 1 199 ? 15.146 -8.287 8.918 1.00 79.00 199 ARG A C 1
ATOM 1495 O O . ARG A 1 199 ? 15.286 -8.011 10.106 1.00 79.00 199 ARG A O 1
ATOM 1502 N N . GLY A 1 200 ? 13.986 -8.693 8.397 1.00 84.88 200 GLY A N 1
ATOM 1503 C CA . GLY A 1 200 ? 12.769 -8.874 9.189 1.00 84.88 200 GLY A CA 1
ATOM 1504 C C . GLY A 1 200 ? 12.926 -9.943 10.273 1.00 84.88 200 GLY A C 1
ATOM 1505 O O . GLY A 1 200 ? 12.574 -9.705 11.425 1.00 84.88 200 GLY A O 1
ATOM 1506 N N . LEU A 1 201 ? 13.526 -11.089 9.937 1.00 84.75 201 LEU A N 1
ATOM 1507 C CA . LEU A 1 201 ? 13.798 -12.167 10.895 1.00 84.75 201 LEU A CA 1
ATOM 1508 C C . LEU A 1 201 ? 14.809 -11.749 11.971 1.00 84.75 201 LEU A C 1
ATOM 1510 O O . LEU A 1 201 ? 14.578 -11.996 13.153 1.00 84.75 201 LEU A O 1
ATOM 1514 N N . VAL A 1 202 ? 15.893 -11.067 11.586 1.00 81.56 202 VAL A N 1
ATOM 1515 C CA . VAL A 1 202 ? 16.906 -10.562 12.531 1.00 81.56 202 VAL A CA 1
ATOM 1516 C C . VAL A 1 202 ? 16.315 -9.525 13.490 1.00 81.56 202 VAL A C 1
ATOM 1518 O O . VAL A 1 202 ? 16.659 -9.513 14.671 1.00 81.56 202 VAL A O 1
ATOM 1521 N N . GLN A 1 203 ? 15.420 -8.655 13.015 1.00 77.00 203 GLN A N 1
ATOM 1522 C CA . GLN A 1 203 ? 14.725 -7.694 13.875 1.00 77.00 203 GLN A CA 1
ATOM 1523 C C . GLN A 1 203 ? 13.733 -8.377 14.820 1.00 77.00 203 GLN A C 1
ATOM 1525 O O . GLN A 1 203 ? 13.672 -8.013 15.992 1.00 77.00 203 GLN A O 1
ATOM 1530 N N . TRP A 1 204 ? 13.008 -9.393 14.347 1.00 77.44 204 TRP A N 1
ATOM 1531 C CA . TRP A 1 204 ? 12.065 -10.156 15.168 1.00 77.44 204 TRP A CA 1
ATOM 1532 C C . TRP A 1 204 ? 12.760 -10.933 16.294 1.00 77.44 204 TRP A C 1
ATOM 1534 O O . TRP A 1 204 ? 12.273 -10.960 17.420 1.00 77.44 204 TRP A O 1
ATOM 1544 N N . GLN A 1 205 ? 13.949 -11.484 16.035 1.00 77.31 205 GLN A N 1
ATOM 1545 C CA . GLN A 1 205 ? 14.733 -12.201 17.045 1.00 77.31 205 GLN A CA 1
ATOM 1546 C C . GLN A 1 205 ? 15.239 -11.300 18.185 1.00 77.31 205 GLN A C 1
ATOM 1548 O O . GLN A 1 205 ? 15.559 -11.799 19.254 1.00 77.31 205 GLN A O 1
ATOM 1553 N N . ARG A 1 206 ? 15.308 -9.978 17.988 1.00 71.38 206 ARG A N 1
ATOM 1554 C CA . ARG A 1 206 ? 15.702 -9.023 19.040 1.00 71.38 206 ARG A CA 1
ATOM 1555 C C . ARG A 1 206 ? 14.556 -8.655 19.990 1.00 71.38 206 ARG A C 1
ATOM 1557 O O . ARG A 1 206 ? 14.802 -7.953 20.965 1.00 71.38 206 ARG A O 1
ATOM 1564 N N . GLN A 1 207 ? 13.325 -9.060 19.673 1.00 64.88 207 GLN A N 1
ATOM 1565 C CA . GLN A 1 207 ? 12.108 -8.716 20.419 1.00 64.88 207 GLN A CA 1
ATOM 1566 C C . GLN A 1 207 ? 11.551 -9.888 21.251 1.00 64.88 207 GLN A C 1
ATOM 1568 O O . GLN A 1 207 ? 10.566 -9.696 21.961 1.00 64.88 207 GLN A O 1
ATOM 1573 N N . ASN A 1 208 ? 12.180 -11.067 21.176 1.00 47.62 208 ASN A N 1
ATOM 1574 C CA . ASN A 1 208 ? 11.928 -12.251 22.011 1.00 47.62 208 ASN A CA 1
ATOM 1575 C C . ASN A 1 208 ? 13.165 -12.574 22.855 1.00 47.62 208 ASN A C 1
ATOM 1577 O O . ASN A 1 208 ? 12.998 -13.278 23.873 1.00 47.62 208 ASN A O 1
#

Secondary structure (DSSP, 8-state):
-EE--BTTB--HHHHHHHTTTTTS--EEPPS-SS---PPPPTT-GGGTTSPEEE-TTT--EEEHHHHHHHHHHTT------------------PPP----------------------EEE-TTT--EEEHHHHHHHHHSTT----S------S--------S----SHHHHHHHHHHHS--SS--------HHHHHHHHHHHHHT--

Sequence (208 aa):
MIVPPEADGYNGQHLKSSSGGGKITMFIVPLQEELDTMPLPSDAEEFQKMPKATCQNCSLSMPLQILAMHVKSCGTIELSTEDDTTSSGRSSPLPVFNGSALPKPISEGESSTSKASSEAACPLYLNNFPMDYLEIHASFCGESLENSQAPISDLEDVFEPFGCKIESLEDVLKTISAAVITEGHRFDITVSRQNMLERGLVQWQRQN